Protein AF-A0A3D4DNK2-F1 (afdb_monomer_lite)

Foldseek 3Di:
DVLVVCVVVCVVVVVPDDPPVVSVVVVVVSVVVVVVVVVVVVVVVVQLVVVVVLPDDSVRSVVLSVLVVVLVLLQPDVHNPVLVVVCVLVVHQSVVSRVVSHVVSCVSVVVSVVVVVVVCVVSVRDPDPPPPPPPPPPVVVCVVCVLVVVLVVQQVVVVVVVDDSVVSNVVSVVSSLVVVCVVVVDDDPVSVVVVVVVVVVVVVVVVVSVVVVVVVVVVSVVCVVVVVVVVVLVVLCVVCVNPPVSSVVVVVD

Structure (mmCIF, N/CA/C/O backbone):
data_AF-A0A3D4DNK2-F1
#
_entry.id   AF-A0A3D4DNK2-F1
#
loop_
_atom_site.group_PDB
_atom_site.id
_atom_site.type_symbol
_atom_site.label_atom_id
_atom_site.label_alt_id
_atom_site.label_comp_id
_atom_site.label_asym_id
_atom_site.label_entity_id
_atom_site.label_seq_id
_atom_site.pdbx_PDB_ins_code
_atom_site.Cartn_x
_atom_site.Cartn_y
_atom_site.Cartn_z
_atom_site.occupancy
_atom_site.B_iso_or_equiv
_atom_site.auth_seq_id
_atom_site.auth_comp_id
_atom_site.auth_asym_id
_atom_site.auth_atom_id
_atom_site.pdbx_PDB_model_num
ATOM 1 N N . MET A 1 1 ? 9.576 5.379 9.647 1.00 39.09 1 MET A N 1
ATOM 2 C CA . MET A 1 1 ? 10.543 4.797 10.607 1.00 39.09 1 MET A CA 1
ATOM 3 C C . MET A 1 1 ? 11.955 4.693 10.038 1.00 39.09 1 MET A C 1
ATOM 5 O O . MET A 1 1 ? 12.849 5.214 10.684 1.00 39.09 1 MET A O 1
ATOM 9 N N . LEU A 1 2 ? 12.160 4.161 8.823 1.00 36.00 2 LEU A N 1
ATOM 10 C CA . LEU A 1 2 ? 13.481 4.091 8.161 1.00 36.00 2 LEU A CA 1
ATOM 11 C C . LEU A 1 2 ? 14.284 5.408 8.189 1.00 36.00 2 LEU A C 1
ATOM 13 O O . LEU A 1 2 ? 15.449 5.385 8.559 1.00 36.00 2 LEU A O 1
ATOM 17 N N . ALA A 1 3 ? 13.660 6.559 7.904 1.00 37.97 3 ALA A N 1
ATOM 18 C CA . ALA A 1 3 ? 14.335 7.865 7.950 1.00 37.97 3 ALA A CA 1
ATOM 19 C C . ALA A 1 3 ? 14.848 8.253 9.355 1.00 37.97 3 ALA A C 1
ATOM 21 O O . ALA A 1 3 ? 15.961 8.752 9.487 1.00 37.97 3 ALA A O 1
ATOM 22 N N . PHE A 1 4 ? 14.076 7.972 10.412 1.00 42.03 4 PHE A N 1
ATOM 23 C CA . PHE A 1 4 ? 14.473 8.238 11.802 1.00 42.03 4 PHE A CA 1
ATOM 24 C C . PHE A 1 4 ? 15.557 7.260 12.282 1.00 42.03 4 PHE A C 1
ATOM 26 O O . PHE A 1 4 ? 16.498 7.665 12.962 1.00 42.03 4 PHE A O 1
ATOM 33 N N . SER A 1 5 ? 15.460 5.989 11.887 1.00 43.78 5 SER A N 1
ATOM 34 C CA . SER A 1 5 ? 16.459 4.959 12.194 1.00 43.78 5 SER A CA 1
ATOM 35 C C . SER A 1 5 ? 17.792 5.225 11.481 1.00 43.78 5 SER A C 1
ATOM 37 O O . SER A 1 5 ? 18.846 5.127 12.104 1.00 43.78 5 SER A O 1
ATOM 39 N N . LEU A 1 6 ? 17.755 5.653 10.212 1.00 45.47 6 LEU A N 1
ATOM 40 C CA . LEU A 1 6 ? 18.930 6.091 9.447 1.00 45.47 6 LEU A CA 1
ATOM 41 C C . LEU A 1 6 ? 19.579 7.337 10.067 1.00 45.47 6 LEU A C 1
ATOM 43 O O . LEU A 1 6 ? 20.803 7.396 10.160 1.00 45.47 6 LEU A O 1
ATOM 47 N N . LEU A 1 7 ? 18.787 8.294 10.566 1.00 53.00 7 LEU A N 1
ATOM 48 C CA . LEU A 1 7 ? 19.299 9.501 11.226 1.00 53.00 7 LEU A CA 1
ATOM 49 C C . LEU A 1 7 ? 20.126 9.179 12.486 1.00 53.00 7 LEU A C 1
ATOM 51 O O . LEU A 1 7 ? 21.173 9.786 12.717 1.00 53.00 7 LEU A O 1
ATOM 55 N N . PHE A 1 8 ? 19.677 8.217 13.298 1.00 54.03 8 PHE A N 1
ATOM 56 C CA . PHE A 1 8 ? 20.394 7.793 14.505 1.00 54.03 8 PHE A CA 1
ATOM 57 C C . PHE A 1 8 ? 21.588 6.880 14.200 1.00 54.03 8 PHE A C 1
ATOM 59 O O . PHE A 1 8 ? 22.630 7.024 14.840 1.00 54.03 8 PHE A O 1
ATOM 66 N N . ALA A 1 9 ? 21.476 5.999 13.202 1.00 53.03 9 ALA A N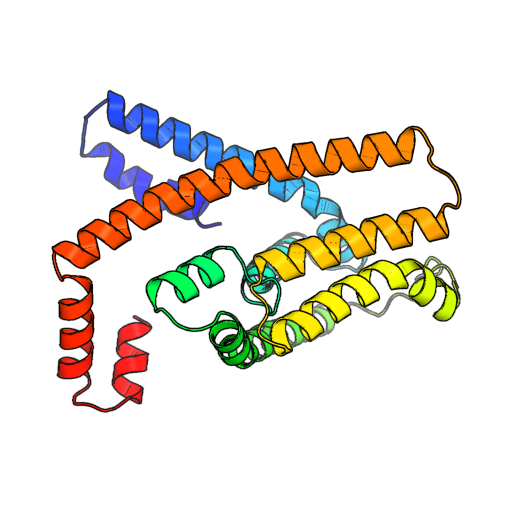 1
ATOM 67 C CA . ALA A 1 9 ? 22.549 5.082 12.813 1.00 53.03 9 ALA A CA 1
ATOM 68 C C . ALA A 1 9 ? 23.718 5.781 12.089 1.00 53.03 9 ALA A C 1
ATOM 70 O O . ALA A 1 9 ? 24.869 5.381 12.249 1.00 53.03 9 ALA A O 1
ATOM 71 N N . ILE A 1 10 ? 23.452 6.848 11.323 1.00 52.28 10 ILE A N 1
ATOM 72 C CA . ILE A 1 10 ? 24.462 7.530 10.491 1.00 52.28 10 ILE A CA 1
ATOM 73 C C . ILE A 1 10 ? 25.170 8.681 11.233 1.00 52.28 10 ILE A C 1
ATOM 75 O O . ILE A 1 10 ? 26.307 9.024 10.903 1.00 52.28 10 ILE A O 1
ATOM 79 N N . ARG A 1 11 ? 24.570 9.236 12.298 1.00 55.00 11 ARG A N 1
ATOM 80 C CA . ARG A 1 11 ? 25.192 10.271 13.152 1.00 55.00 11 ARG A CA 1
ATOM 81 C C . ARG A 1 11 ? 26.630 9.961 13.611 1.00 55.00 11 ARG A C 1
ATOM 83 O O . ARG A 1 11 ? 27.464 10.863 13.518 1.00 55.00 11 ARG A O 1
ATOM 90 N N . PRO A 1 12 ? 26.972 8.746 14.086 1.00 54.91 12 PRO A N 1
ATOM 91 C CA . PRO A 1 12 ? 28.351 8.430 14.466 1.00 54.91 12 PRO A CA 1
ATOM 92 C C . PRO A 1 12 ? 29.307 8.287 13.265 1.00 54.91 12 PRO A C 1
ATOM 94 O O . PRO A 1 12 ? 30.495 8.573 13.411 1.00 54.91 12 PRO A O 1
ATOM 97 N N . ALA A 1 13 ? 28.813 7.918 12.077 1.00 53.22 13 ALA A N 1
ATOM 98 C CA . ALA A 1 13 ? 29.620 7.780 10.860 1.00 53.22 13 ALA A CA 1
ATOM 99 C C . ALA A 1 13 ? 29.947 9.136 10.195 1.00 53.22 13 ALA A C 1
ATOM 101 O O . ALA A 1 13 ? 31.051 9.314 9.676 1.00 53.22 13 ALA A O 1
ATOM 102 N N . MET A 1 14 ? 29.043 10.122 10.278 1.00 50.25 14 MET A N 1
ATOM 103 C CA . MET A 1 14 ? 29.238 11.465 9.695 1.00 50.25 14 MET A CA 1
ATOM 104 C C . MET A 1 14 ? 30.332 12.292 10.379 1.00 50.25 14 MET A C 1
ATOM 106 O O . MET A 1 14 ? 30.905 13.181 9.760 1.00 50.25 14 MET A O 1
ATOM 110 N N . LYS A 1 15 ? 30.704 11.971 11.626 1.00 52.94 15 LYS A N 1
ATOM 111 C CA . LYS A 1 15 ? 31.839 12.624 12.301 1.00 52.94 15 LYS A CA 1
ATOM 112 C C . LYS A 1 15 ? 33.210 12.267 11.700 1.00 52.94 15 LYS A C 1
ATOM 114 O O . LYS A 1 15 ? 34.184 12.926 12.047 1.00 52.94 15 LYS A O 1
ATOM 119 N N . ARG A 1 16 ? 33.317 11.236 10.842 1.00 55.12 16 ARG A N 1
ATOM 120 C CA . ARG A 1 16 ? 34.607 10.718 10.332 1.00 55.12 16 ARG A CA 1
ATOM 121 C C . ARG A 1 16 ? 34.944 11.056 8.872 1.00 55.12 16 ARG A C 1
ATOM 123 O O . ARG A 1 16 ? 36.081 10.813 8.481 1.00 55.12 16 ARG A O 1
ATOM 130 N N . ARG A 1 17 ? 34.034 11.617 8.065 1.00 50.06 17 ARG A N 1
ATOM 131 C CA . ARG A 1 17 ? 34.348 12.087 6.698 1.00 50.06 17 ARG A CA 1
ATOM 132 C C . ARG A 1 17 ? 33.867 13.518 6.500 1.00 50.06 17 ARG A C 1
ATOM 134 O O . ARG A 1 17 ? 32.675 13.770 6.369 1.00 50.06 17 ARG A O 1
ATOM 141 N N . ALA A 1 18 ? 34.820 14.441 6.501 1.00 52.25 18 ALA A N 1
ATOM 142 C CA . ALA A 1 18 ? 34.602 15.863 6.304 1.00 52.25 18 ALA A CA 1
ATOM 143 C C . ALA A 1 18 ? 34.700 16.223 4.812 1.00 52.25 18 ALA A C 1
ATOM 145 O O . ALA A 1 18 ? 35.729 16.712 4.369 1.00 52.25 18 ALA A O 1
ATOM 146 N N . ASP A 1 19 ? 33.614 16.015 4.065 1.00 58.50 19 ASP A N 1
ATOM 147 C CA . ASP A 1 19 ? 33.341 16.776 2.839 1.00 58.50 19 ASP A CA 1
ATOM 148 C C . ASP A 1 19 ? 32.099 17.633 3.106 1.00 58.50 19 ASP A C 1
ATOM 150 O O . ASP A 1 19 ? 30.963 17.159 3.022 1.00 58.50 19 ASP A O 1
ATOM 154 N N . ALA A 1 20 ? 32.314 18.896 3.492 1.00 61.28 20 ALA A N 1
ATOM 155 C CA . ALA A 1 20 ? 31.272 19.779 4.026 1.00 61.28 20 ALA A CA 1
ATOM 156 C C . ALA A 1 20 ? 30.047 19.905 3.097 1.00 61.28 20 ALA A C 1
ATOM 158 O O . ALA A 1 20 ? 28.914 19.785 3.550 1.00 61.28 20 ALA A O 1
ATOM 159 N N . ARG A 1 21 ? 30.261 20.026 1.776 1.00 61.16 21 ARG A N 1
ATOM 160 C CA . ARG A 1 21 ? 29.162 20.180 0.801 1.00 61.16 21 ARG A CA 1
ATOM 161 C C . ARG A 1 21 ? 28.271 18.942 0.688 1.00 61.16 21 ARG A C 1
ATOM 163 O O . ARG A 1 21 ? 27.058 19.082 0.573 1.00 61.16 21 ARG A O 1
ATOM 170 N N . TRP A 1 22 ? 28.847 17.740 0.711 1.00 57.88 22 TRP A N 1
ATOM 171 C CA . TRP A 1 22 ? 28.066 16.501 0.629 1.00 57.88 22 TRP A CA 1
ATOM 172 C C . TRP A 1 22 ? 27.325 16.221 1.932 1.00 57.88 22 TRP A C 1
ATOM 174 O O . TRP A 1 22 ? 26.174 15.789 1.899 1.00 57.88 22 TRP A O 1
ATOM 184 N N . ASN A 1 23 ? 27.951 16.529 3.069 1.00 62.41 23 ASN A N 1
ATOM 185 C CA . ASN A 1 23 ? 27.329 16.394 4.379 1.00 62.41 23 ASN A CA 1
ATOM 186 C C . ASN A 1 23 ? 26.127 17.338 4.549 1.00 62.41 23 ASN A C 1
ATOM 188 O O . ASN A 1 23 ? 25.095 16.918 5.070 1.00 62.41 23 ASN A O 1
ATOM 192 N N . ASP A 1 24 ? 26.218 18.572 4.052 1.00 62.47 24 ASP A N 1
ATOM 193 C CA . ASP A 1 24 ? 25.123 19.545 4.125 1.00 62.47 24 ASP A CA 1
ATOM 194 C C . ASP A 1 24 ? 23.938 19.142 3.241 1.00 62.47 24 ASP A C 1
ATOM 196 O O . ASP A 1 24 ? 22.791 19.194 3.686 1.00 62.47 24 ASP A O 1
ATOM 200 N N . ILE A 1 25 ? 24.198 18.652 2.022 1.00 70.56 25 ILE A N 1
ATOM 201 C CA . ILE A 1 25 ? 23.151 18.140 1.122 1.00 70.56 25 ILE A CA 1
ATOM 202 C C . ILE A 1 25 ? 22.465 16.911 1.733 1.00 70.56 25 ILE A C 1
ATOM 204 O O . ILE A 1 25 ? 21.235 16.846 1.765 1.00 70.56 25 ILE A O 1
ATOM 208 N N . LEU A 1 26 ? 23.237 15.954 2.259 1.00 59.31 26 LEU A N 1
ATOM 209 C CA . LEU A 1 26 ? 22.702 14.754 2.911 1.00 59.31 26 LEU A CA 1
ATOM 210 C C . LEU A 1 26 ? 21.900 15.100 4.171 1.00 59.31 26 LEU A C 1
ATOM 212 O O . LEU A 1 26 ? 20.822 14.548 4.389 1.00 59.31 26 LEU A O 1
ATOM 216 N N . THR A 1 27 ? 22.382 16.046 4.977 1.00 64.00 27 THR A N 1
ATOM 217 C CA . THR A 1 27 ? 21.685 16.513 6.182 1.00 64.00 27 THR A CA 1
ATOM 218 C C . THR A 1 27 ? 20.387 17.232 5.826 1.00 64.00 27 THR A C 1
ATOM 220 O O . THR A 1 27 ? 19.361 16.976 6.455 1.00 64.00 27 THR A O 1
ATOM 223 N N . LEU A 1 28 ? 20.393 18.072 4.786 1.00 69.75 28 LEU A N 1
ATOM 224 C CA . LEU A 1 28 ? 19.197 18.747 4.284 1.00 69.75 28 LEU A CA 1
ATOM 225 C C . LEU A 1 28 ? 18.170 17.733 3.759 1.00 69.75 28 LEU A C 1
ATOM 227 O O . LEU A 1 28 ? 16.996 17.812 4.114 1.00 69.75 28 LEU A O 1
ATOM 231 N N . MET A 1 29 ? 18.606 16.736 2.983 1.00 60.84 29 MET A N 1
ATOM 232 C CA . MET A 1 29 ? 17.739 15.655 2.502 1.00 60.84 29 MET A CA 1
ATOM 233 C C . MET A 1 29 ? 17.124 14.849 3.651 1.00 60.84 29 MET A C 1
ATOM 235 O O . MET A 1 29 ? 15.921 14.589 3.647 1.00 60.84 29 MET A O 1
ATOM 239 N N . LEU A 1 30 ? 17.918 14.488 4.662 1.00 57.91 30 LEU A N 1
ATOM 240 C CA . LEU A 1 30 ? 17.434 13.765 5.839 1.00 57.91 30 LEU A CA 1
ATOM 241 C C . LEU A 1 30 ? 16.469 14.609 6.681 1.00 57.91 30 LEU A C 1
ATOM 243 O O . LEU A 1 30 ? 15.457 14.090 7.157 1.00 57.91 30 LEU A O 1
ATOM 247 N N . ALA A 1 31 ? 16.736 15.907 6.839 1.00 59.09 31 ALA A N 1
ATOM 248 C CA . ALA A 1 31 ? 15.847 16.828 7.538 1.00 59.09 31 ALA A CA 1
ATOM 249 C C . ALA A 1 31 ? 14.499 16.957 6.812 1.00 59.09 31 ALA A C 1
ATOM 251 O O . ALA A 1 31 ? 13.451 16.805 7.438 1.00 59.09 31 ALA A O 1
ATOM 252 N N . VAL A 1 32 ? 14.513 17.132 5.487 1.00 67.75 32 VAL A N 1
ATOM 253 C CA . VAL A 1 32 ? 13.297 17.184 4.660 1.00 67.75 32 VAL A CA 1
ATOM 254 C C . VAL A 1 32 ? 12.523 15.866 4.732 1.00 67.75 32 VAL A C 1
ATOM 256 O O . VAL A 1 32 ? 11.312 15.886 4.944 1.00 67.75 32 VAL A O 1
ATOM 259 N N . ALA A 1 33 ? 13.201 14.717 4.646 1.00 52.47 33 ALA A N 1
ATOM 260 C CA . ALA A 1 33 ? 12.566 13.404 4.788 1.00 52.47 33 ALA A CA 1
ATOM 261 C C . ALA A 1 33 ? 11.917 13.217 6.172 1.00 52.47 33 ALA A C 1
ATOM 263 O O . ALA A 1 33 ? 10.831 12.646 6.286 1.00 52.47 33 ALA A O 1
ATOM 264 N N . THR A 1 34 ? 12.552 13.736 7.224 1.00 51.12 34 THR A N 1
ATOM 265 C CA . THR A 1 34 ? 12.039 13.685 8.600 1.00 51.12 34 THR A CA 1
ATOM 266 C C . THR A 1 34 ? 10.811 14.579 8.779 1.00 51.12 34 THR A C 1
ATOM 268 O O . THR A 1 34 ? 9.817 14.146 9.364 1.00 51.12 34 THR A O 1
ATOM 271 N N . VAL A 1 35 ? 10.837 15.802 8.242 1.00 58.84 35 VAL A N 1
ATOM 272 C CA . VAL A 1 35 ? 9.693 16.730 8.261 1.00 58.84 35 VAL A CA 1
ATOM 273 C C . VAL A 1 35 ? 8.523 16.168 7.456 1.00 58.84 35 VAL A C 1
ATOM 275 O O . VAL A 1 35 ? 7.398 16.164 7.949 1.00 58.84 35 VAL A O 1
ATOM 278 N N . ALA A 1 36 ? 8.779 15.616 6.269 1.00 55.06 36 ALA A N 1
ATOM 279 C CA . ALA A 1 36 ? 7.755 14.992 5.437 1.00 55.06 36 ALA A CA 1
ATOM 280 C C . ALA A 1 36 ? 7.109 13.785 6.134 1.00 55.06 36 ALA A C 1
ATOM 282 O O . ALA A 1 36 ? 5.884 13.685 6.171 1.00 55.06 36 ALA A O 1
ATOM 283 N N . ALA A 1 37 ? 7.911 12.911 6.752 1.00 54.53 37 ALA A N 1
ATOM 284 C CA . ALA A 1 37 ? 7.406 11.780 7.529 1.00 54.53 37 ALA A CA 1
ATOM 285 C C . ALA A 1 37 ? 6.583 12.233 8.746 1.00 54.53 37 ALA A C 1
ATOM 287 O O . ALA A 1 37 ? 5.570 11.617 9.070 1.00 54.53 37 ALA A O 1
ATOM 288 N N . SER A 1 38 ? 6.995 13.322 9.399 1.00 47.16 38 SER A N 1
ATOM 289 C CA . SER A 1 38 ? 6.297 13.876 10.564 1.00 47.16 38 SER A CA 1
ATOM 290 C C . SER A 1 38 ? 4.964 14.514 10.166 1.00 47.16 38 SER A C 1
ATOM 292 O O . SER A 1 38 ? 3.953 14.254 10.809 1.00 47.16 38 SER A O 1
ATOM 294 N N . ALA A 1 39 ? 4.924 15.265 9.061 1.00 59.72 39 ALA A N 1
ATOM 295 C CA . ALA A 1 39 ? 3.688 15.797 8.484 1.00 59.72 39 ALA A CA 1
ATOM 296 C C . ALA A 1 39 ? 2.719 14.676 8.063 1.00 59.72 39 ALA A C 1
ATOM 298 O O . ALA A 1 39 ? 1.520 14.759 8.316 1.00 59.72 39 ALA A O 1
ATOM 299 N N . TRP A 1 40 ? 3.248 13.584 7.509 1.00 62.34 40 TRP A N 1
ATOM 300 C CA . TRP A 1 40 ? 2.478 12.374 7.206 1.00 62.34 40 TRP A CA 1
ATOM 301 C C . TRP A 1 40 ? 1.930 11.664 8.446 1.00 62.34 40 TRP A C 1
ATOM 303 O O . TRP A 1 40 ? 0.893 11.011 8.391 1.00 62.34 40 TRP A O 1
ATOM 313 N N . MET A 1 41 ? 2.619 11.766 9.578 1.00 58.12 41 MET A N 1
ATOM 314 C CA . MET A 1 41 ? 2.158 11.197 10.841 1.00 58.12 41 MET A CA 1
ATOM 315 C C . MET A 1 41 ? 1.056 12.062 11.472 1.00 58.12 41 MET A C 1
ATOM 317 O O . MET A 1 41 ? 0.152 11.530 12.113 1.00 58.12 41 MET A O 1
ATOM 321 N N . LEU A 1 42 ? 1.074 13.378 11.221 1.00 59.22 42 LEU A N 1
ATOM 322 C CA . LEU A 1 42 ? 0.040 14.310 11.677 1.00 59.22 42 LEU A CA 1
ATOM 323 C C . LEU A 1 42 ? -1.316 14.067 11.016 1.00 59.22 42 LEU A C 1
ATOM 325 O O . LEU A 1 42 ? -2.329 14.321 11.653 1.00 59.22 42 LEU A O 1
ATOM 329 N N . THR A 1 43 ? -1.380 13.542 9.791 1.00 70.38 43 THR A N 1
ATOM 330 C CA . THR A 1 43 ? -2.666 13.195 9.157 1.00 70.38 43 THR A CA 1
ATOM 331 C C . THR A 1 43 ? -3.284 11.918 9.738 1.00 70.38 43 THR A C 1
ATOM 333 O O . THR A 1 43 ? -4.501 11.744 9.685 1.00 70.38 43 THR A O 1
ATOM 336 N N . ARG A 1 44 ? -2.479 11.064 10.388 1.00 67.62 44 ARG A N 1
ATOM 337 C CA . ARG A 1 44 ? -2.884 9.772 10.981 1.00 67.62 44 ARG A CA 1
ATOM 338 C C . ARG A 1 44 ? -3.314 9.859 12.450 1.00 67.62 44 ARG A C 1
ATOM 340 O O . ARG A 1 44 ? -3.334 8.862 13.167 1.00 67.62 44 ARG A O 1
ATOM 347 N N . TRP A 1 45 ? -3.693 11.044 12.920 1.00 78.75 45 TRP A N 1
ATOM 348 C CA . TRP A 1 45 ? -4.126 11.240 14.306 1.00 78.75 45 TRP A CA 1
ATOM 349 C C . TRP A 1 45 ? -5.498 10.624 14.614 1.00 78.75 45 TRP A C 1
ATOM 351 O O . TRP A 1 45 ? -5.735 10.239 15.757 1.00 78.75 45 TRP A O 1
ATOM 361 N N . LYS A 1 46 ? -6.391 10.508 13.618 1.00 81.31 46 LYS A N 1
ATOM 362 C CA . LYS A 1 46 ? -7.765 10.021 13.825 1.00 81.31 46 LYS A CA 1
ATOM 363 C C . LYS A 1 46 ? -7.816 8.561 14.313 1.00 81.31 46 LYS A C 1
ATOM 365 O O . LYS A 1 46 ? -8.421 8.355 15.362 1.00 81.31 46 LYS A O 1
ATOM 370 N N . PRO A 1 47 ? -7.156 7.571 13.669 1.00 84.06 47 PRO A N 1
ATOM 371 C CA . PRO A 1 47 ? -7.150 6.192 14.172 1.00 84.06 47 PRO A CA 1
ATOM 372 C C . PRO A 1 47 ? -6.558 6.083 15.581 1.00 84.06 47 PRO A C 1
ATOM 374 O O . PRO A 1 47 ? -7.154 5.473 16.463 1.00 84.06 47 PRO A O 1
ATOM 377 N N . ILE A 1 48 ? -5.437 6.768 15.835 1.00 85.81 48 ILE A N 1
ATOM 378 C CA . ILE A 1 48 ? -4.788 6.793 17.155 1.00 85.81 48 ILE A CA 1
ATOM 379 C C . ILE A 1 48 ? -5.726 7.384 18.218 1.00 85.81 48 ILE A C 1
ATOM 381 O O . ILE A 1 48 ? -5.771 6.895 19.346 1.00 85.81 48 ILE A O 1
ATOM 385 N N . ALA A 1 49 ? -6.461 8.449 17.885 1.00 84.94 49 ALA A N 1
ATOM 386 C CA . ALA A 1 49 ? -7.412 9.078 18.793 1.00 84.94 49 ALA A CA 1
ATOM 387 C C . ALA A 1 49 ? -8.598 8.159 19.103 1.00 84.94 49 ALA A C 1
ATOM 389 O O . ALA A 1 49 ? -8.976 8.063 20.267 1.00 84.94 49 ALA A O 1
ATOM 390 N N . VAL A 1 50 ? -9.137 7.459 18.100 1.00 85.25 50 VAL A N 1
ATOM 391 C CA . VAL A 1 50 ? -10.204 6.464 18.289 1.00 85.25 50 VAL A CA 1
ATOM 392 C C . VAL A 1 50 ? -9.727 5.357 19.224 1.00 85.25 50 VAL A C 1
ATOM 394 O O . VAL A 1 50 ? -10.330 5.151 20.266 1.00 85.25 50 VAL A O 1
ATOM 397 N N . MET A 1 51 ? -8.571 4.742 18.965 1.00 87.75 51 MET A N 1
ATOM 398 C CA . MET A 1 51 ? -8.044 3.679 19.834 1.00 87.75 51 MET A CA 1
ATOM 399 C C . MET A 1 51 ? -7.805 4.143 21.278 1.00 87.75 51 MET A C 1
ATOM 401 O O . MET A 1 51 ? -8.054 3.398 22.221 1.00 87.75 51 MET A O 1
ATOM 405 N N . LYS A 1 52 ? -7.346 5.384 21.482 1.00 87.56 52 LYS A N 1
ATOM 406 C CA . LYS A 1 52 ? -7.211 5.957 22.831 1.00 87.56 52 LYS A CA 1
ATOM 407 C C . LYS A 1 52 ? -8.561 6.136 23.528 1.00 87.56 52 LYS A C 1
ATOM 409 O O . LYS A 1 52 ? -8.626 5.940 24.737 1.00 87.56 52 LYS A O 1
ATOM 414 N N . ARG A 1 53 ? -9.613 6.512 22.790 1.00 84.69 53 ARG A N 1
ATOM 415 C CA . ARG A 1 53 ? -10.986 6.610 23.317 1.00 84.69 53 ARG A CA 1
ATOM 416 C C . ARG A 1 53 ? -11.538 5.239 23.706 1.00 84.69 53 ARG A C 1
ATOM 418 O O . ARG A 1 53 ? -12.165 5.144 24.748 1.00 84.69 53 ARG A O 1
ATOM 425 N N . GLU A 1 54 ? -11.206 4.195 22.945 1.00 82.38 54 GLU A N 1
ATOM 426 C CA . GLU A 1 54 ? -11.532 2.795 23.276 1.00 82.38 54 GLU A CA 1
ATOM 427 C C . GLU A 1 54 ? -10.744 2.242 24.480 1.00 82.38 54 GLU A C 1
ATOM 429 O O . GLU A 1 54 ? -10.969 1.114 24.898 1.00 82.38 54 GLU A O 1
ATOM 434 N N . GLY A 1 55 ? -9.779 2.984 25.035 1.00 84.88 55 GLY A N 1
ATOM 435 C CA . GLY A 1 55 ? -9.029 2.558 26.222 1.00 84.88 55 GLY A CA 1
ATOM 436 C C . GLY A 1 55 ? -7.646 1.952 25.959 1.00 84.88 55 GLY A C 1
ATOM 437 O O . GLY A 1 55 ? -6.996 1.496 26.901 1.00 84.88 55 GLY A O 1
ATOM 438 N N . TYR A 1 56 ? -7.129 1.986 24.724 1.00 89.19 56 TYR A N 1
ATOM 439 C CA . TYR A 1 56 ? -5.726 1.629 24.467 1.00 89.19 56 TYR A CA 1
ATOM 440 C C . TYR A 1 56 ? -4.764 2.690 25.016 1.00 89.19 56 TYR A C 1
ATOM 442 O O . TYR A 1 56 ? -5.000 3.899 24.911 1.00 89.19 56 TYR A O 1
ATOM 450 N N . LYS A 1 57 ? -3.603 2.260 25.529 1.00 90.06 57 LYS A N 1
ATOM 451 C CA . LYS A 1 57 ? -2.574 3.202 25.991 1.00 90.06 57 LYS A CA 1
ATOM 452 C C . LYS A 1 57 ? -1.981 3.975 24.803 1.00 90.06 57 LYS A C 1
ATOM 454 O O . LYS A 1 57 ? -1.839 3.420 23.712 1.00 90.06 57 LYS A O 1
ATOM 459 N N . PRO A 1 58 ? -1.520 5.229 24.991 1.00 88.25 58 PRO A N 1
ATOM 460 C CA . PRO A 1 58 ? -0.997 6.046 23.893 1.00 88.25 58 PRO A CA 1
ATOM 461 C C . PRO A 1 58 ? 0.146 5.426 23.081 1.00 88.25 58 PRO A C 1
ATOM 463 O O . PRO A 1 58 ? 0.207 5.633 21.871 1.00 88.25 58 PRO A O 1
ATOM 466 N N . HIS A 1 59 ? 1.043 4.681 23.731 1.00 89.44 59 HIS A N 1
ATOM 467 C CA . HIS A 1 59 ? 2.161 4.013 23.063 1.00 89.44 59 HIS A CA 1
ATOM 468 C C . HIS A 1 59 ? 1.719 2.748 22.314 1.00 89.44 59 HIS A C 1
ATOM 470 O O . HIS A 1 59 ? 2.252 2.470 21.245 1.00 89.44 59 HIS A O 1
ATOM 476 N N . GLU A 1 60 ? 0.719 2.022 22.825 1.00 89.62 60 GLU A N 1
ATOM 477 C CA . GLU A 1 60 ? 0.133 0.852 22.158 1.00 89.62 60 GLU A CA 1
ATOM 478 C C . GLU A 1 60 ? -0.624 1.284 20.897 1.00 89.62 60 GLU A C 1
ATOM 480 O O . GLU A 1 60 ? -0.368 0.754 19.822 1.00 89.62 60 GLU A O 1
ATOM 485 N N . ALA A 1 61 ? -1.471 2.314 20.995 1.00 87.56 61 ALA A N 1
ATOM 486 C CA . ALA A 1 61 ? -2.194 2.866 19.848 1.00 87.56 61 ALA A CA 1
ATOM 487 C C . ALA A 1 61 ? -1.240 3.372 18.748 1.00 87.56 61 ALA A C 1
ATOM 489 O O . ALA A 1 61 ? -1.453 3.119 17.564 1.00 87.56 61 ALA A O 1
ATOM 490 N N . GLY A 1 62 ? -0.152 4.049 19.137 1.00 86.81 62 GLY A N 1
ATOM 491 C CA . GLY A 1 62 ? 0.879 4.490 18.195 1.00 86.81 62 GLY A CA 1
ATOM 492 C C . GLY A 1 62 ? 1.624 3.327 17.531 1.00 86.81 62 GLY A C 1
ATOM 493 O O . GLY A 1 62 ? 1.891 3.382 16.332 1.00 86.81 62 GLY A O 1
ATOM 494 N N . ALA A 1 63 ? 1.933 2.268 18.286 1.00 87.31 63 ALA A N 1
ATOM 495 C CA . ALA A 1 63 ? 2.594 1.080 17.755 1.00 87.31 63 ALA A CA 1
ATOM 496 C C . ALA A 1 63 ? 1.694 0.311 16.776 1.00 87.31 63 ALA A C 1
ATOM 498 O O . ALA A 1 63 ? 2.156 -0.064 15.700 1.00 87.31 63 ALA A O 1
ATOM 499 N N . ILE A 1 64 ? 0.412 0.123 17.107 1.00 88.88 64 ILE A N 1
ATOM 500 C CA . ILE A 1 64 ? -0.537 -0.586 16.240 1.00 88.88 64 ILE A CA 1
ATOM 501 C C . ILE A 1 64 ? -0.730 0.164 14.921 1.00 88.88 64 ILE A C 1
ATOM 503 O O . ILE A 1 64 ? -0.602 -0.448 13.863 1.00 88.88 64 ILE A O 1
ATOM 507 N N . GLU A 1 65 ? -0.955 1.481 14.960 1.00 86.75 65 GLU A N 1
ATOM 508 C CA . GLU A 1 65 ? -1.076 2.291 13.739 1.00 86.75 65 GLU A CA 1
ATOM 509 C C . GLU A 1 65 ? 0.210 2.237 12.901 1.00 86.75 65 GLU A C 1
ATOM 511 O O . GLU A 1 65 ? 0.153 2.114 11.678 1.00 86.75 65 GLU A O 1
ATOM 516 N N . ALA A 1 66 ? 1.387 2.272 13.535 1.00 84.50 66 ALA A N 1
ATOM 517 C CA . ALA A 1 66 ? 2.660 2.171 12.824 1.00 84.50 66 ALA A CA 1
ATOM 518 C C . ALA A 1 66 ? 2.834 0.813 12.118 1.00 84.50 66 ALA A C 1
ATOM 520 O O . ALA A 1 66 ? 3.253 0.770 10.955 1.00 84.50 66 ALA A O 1
ATOM 521 N N . VAL A 1 67 ? 2.493 -0.289 12.793 1.00 85.69 67 VAL A N 1
ATOM 522 C CA . VAL A 1 67 ? 2.560 -1.649 12.233 1.00 85.69 67 VAL A CA 1
ATOM 523 C C . VAL A 1 67 ? 1.528 -1.825 11.119 1.00 85.69 67 VAL A C 1
ATOM 525 O O . VAL A 1 67 ? 1.889 -2.264 10.028 1.00 85.69 67 VAL A O 1
ATOM 528 N N . ALA A 1 68 ? 0.276 -1.418 11.343 1.00 83.00 68 ALA A N 1
ATOM 529 C CA . ALA A 1 68 ? -0.798 -1.504 10.354 1.00 83.00 68 ALA A CA 1
ATOM 530 C C . ALA A 1 68 ? -0.487 -0.674 9.097 1.00 83.00 68 ALA A C 1
ATOM 532 O O . ALA A 1 68 ? -0.646 -1.151 7.973 1.00 83.00 68 ALA A O 1
ATOM 533 N N . SER A 1 69 ? 0.041 0.539 9.278 1.00 80.12 69 SER A N 1
ATOM 534 C CA . SER A 1 69 ? 0.466 1.422 8.188 1.00 80.12 69 SER A CA 1
ATOM 535 C C . SER A 1 69 ? 1.593 0.818 7.349 1.00 80.12 69 SER A C 1
ATOM 537 O O . SER A 1 69 ? 1.569 0.897 6.120 1.00 80.12 69 SER A O 1
ATOM 539 N N . THR A 1 70 ? 2.562 0.171 8.003 1.00 81.62 70 THR A N 1
ATOM 540 C CA . THR A 1 70 ? 3.671 -0.502 7.313 1.00 81.62 70 THR A CA 1
ATOM 541 C C . THR A 1 70 ? 3.176 -1.743 6.566 1.00 81.62 70 THR A C 1
ATOM 543 O O . THR A 1 70 ? 3.528 -1.940 5.405 1.00 81.62 70 THR A O 1
ATOM 546 N N . GLY A 1 71 ? 2.291 -2.532 7.184 1.00 75.38 71 GLY A N 1
ATOM 547 C CA . GLY A 1 71 ? 1.661 -3.699 6.563 1.00 75.38 71 GLY A CA 1
ATOM 548 C C . GLY A 1 71 ? 0.833 -3.374 5.324 1.00 75.38 71 GLY A C 1
ATOM 549 O O . GLY A 1 71 ? 0.783 -4.160 4.383 1.00 75.38 71 GLY A O 1
ATOM 550 N N . GLY A 1 72 ? 0.218 -2.190 5.268 1.00 77.56 72 GLY A N 1
ATOM 551 C CA . GLY A 1 72 ? -0.550 -1.760 4.097 1.00 77.56 72 GLY A CA 1
ATOM 552 C C . GLY A 1 72 ? 0.272 -1.743 2.802 1.00 77.56 72 GLY A C 1
ATOM 553 O O . GLY A 1 72 ? -0.276 -1.972 1.729 1.00 77.56 72 GLY A O 1
ATOM 554 N N . GLN A 1 73 ? 1.594 -1.544 2.886 1.00 78.88 73 GLN A N 1
ATOM 555 C CA . GLN A 1 73 ? 2.475 -1.517 1.714 1.00 78.88 73 GLN A CA 1
ATOM 556 C C . GLN A 1 73 ? 2.718 -2.897 1.094 1.00 78.88 73 GLN A C 1
ATOM 558 O O . GLN A 1 73 ? 3.109 -2.964 -0.069 1.00 78.88 73 GLN A O 1
ATOM 563 N N . ILE A 1 74 ? 2.488 -3.982 1.834 1.00 77.31 74 ILE A N 1
ATOM 564 C CA . ILE A 1 74 ? 2.648 -5.355 1.331 1.00 77.31 74 ILE A CA 1
ATOM 565 C C . ILE A 1 74 ? 1.314 -5.994 0.927 1.00 77.31 74 ILE A C 1
ATOM 567 O O . ILE A 1 74 ? 1.317 -7.076 0.351 1.00 77.31 74 ILE A O 1
ATOM 571 N N . MET A 1 75 ? 0.180 -5.339 1.211 1.00 83.75 75 MET A N 1
ATOM 572 C CA . MET A 1 75 ? -1.153 -5.863 0.917 1.00 83.75 75 MET A CA 1
ATOM 573 C C . MET A 1 75 ? -1.462 -5.800 -0.590 1.00 83.75 75 MET A C 1
ATOM 575 O O . MET A 1 75 ? -1.454 -4.711 -1.181 1.00 83.75 75 MET A O 1
ATOM 579 N N . PRO A 1 76 ? -1.802 -6.929 -1.231 1.00 82.88 76 PRO 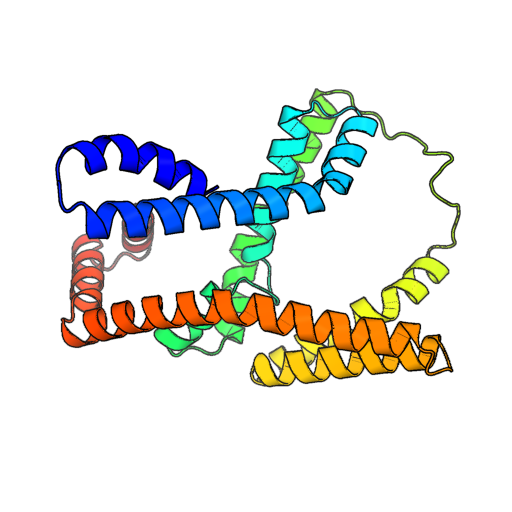A N 1
ATOM 580 C CA . PRO A 1 76 ? -2.317 -6.917 -2.593 1.00 82.88 76 PRO A CA 1
ATOM 581 C C . PRO A 1 76 ? -3.702 -6.261 -2.700 1.00 82.88 76 PRO A C 1
ATOM 583 O O . PRO A 1 76 ? -4.490 -6.365 -1.761 1.00 82.88 76 PRO A O 1
ATOM 586 N N . PRO A 1 77 ? -4.067 -5.626 -3.832 1.00 72.88 77 PRO A N 1
ATOM 587 C CA . PRO A 1 77 ? -3.314 -5.437 -5.084 1.00 72.88 77 PRO A CA 1
ATOM 588 C C . PRO A 1 77 ? -2.528 -4.113 -5.160 1.00 72.88 77 PRO A C 1
ATOM 590 O O . PRO A 1 77 ? -1.782 -3.894 -6.113 1.00 72.88 77 PRO A O 1
ATOM 593 N N . VAL A 1 78 ? -2.734 -3.218 -4.189 1.00 69.94 78 VAL A N 1
ATOM 594 C CA . VAL A 1 78 ? -2.273 -1.819 -4.228 1.00 69.94 78 VAL A CA 1
ATOM 595 C C . VAL A 1 78 ? -0.800 -1.667 -3.859 1.00 69.94 78 VAL A C 1
ATOM 597 O O . VAL A 1 78 ? -0.270 -0.606 -4.148 1.00 69.94 78 VAL A O 1
ATOM 600 N N . MET A 1 79 ? -0.191 -2.691 -3.237 1.00 75.50 79 MET A N 1
ATOM 601 C CA . MET A 1 79 ? 1.235 -2.868 -2.892 1.00 75.50 79 MET A CA 1
ATOM 602 C C . MET A 1 79 ? 2.152 -1.680 -3.234 1.00 75.50 79 MET A C 1
ATOM 604 O O . MET A 1 79 ? 2.213 -1.223 -4.370 1.00 75.50 79 MET A O 1
ATOM 608 N N . GLY A 1 80 ? 2.940 -1.207 -2.268 1.00 71.69 80 GLY A N 1
ATOM 609 C CA . GLY A 1 80 ? 3.783 -0.019 -2.431 1.00 71.69 80 GLY A CA 1
ATOM 610 C C . GLY A 1 80 ? 4.667 -0.042 -3.690 1.00 71.69 80 GLY A C 1
ATOM 611 O O . GLY A 1 80 ? 4.991 -1.101 -4.222 1.00 71.69 80 GLY A O 1
ATOM 612 N N . ALA A 1 81 ? 5.125 1.137 -4.133 1.00 69.19 81 ALA A N 1
ATOM 613 C CA . ALA A 1 81 ? 5.873 1.326 -5.388 1.00 69.19 81 ALA A CA 1
ATOM 614 C C . ALA A 1 81 ? 7.070 0.366 -5.594 1.00 69.19 81 ALA A C 1
ATOM 616 O O . ALA A 1 81 ? 7.443 0.074 -6.728 1.00 69.19 81 ALA A O 1
ATOM 617 N N . ALA A 1 82 ? 7.640 -0.172 -4.512 1.00 72.19 82 ALA A N 1
ATOM 618 C CA . ALA A 1 82 ? 8.682 -1.193 -4.555 1.00 72.19 82 ALA A CA 1
ATOM 619 C C . ALA A 1 82 ? 8.254 -2.487 -5.279 1.00 72.19 82 ALA A C 1
ATOM 621 O O . ALA A 1 82 ? 9.061 -3.059 -6.005 1.00 72.19 82 ALA A O 1
ATOM 622 N N . ALA A 1 83 ? 7.001 -2.931 -5.134 1.00 78.19 83 ALA A N 1
ATOM 623 C CA . ALA A 1 83 ? 6.497 -4.135 -5.802 1.00 78.19 83 ALA A CA 1
ATOM 624 C C . ALA A 1 83 ? 6.440 -3.963 -7.327 1.00 78.19 83 ALA A C 1
ATOM 626 O O . ALA A 1 83 ? 6.722 -4.897 -8.077 1.00 78.19 83 ALA A O 1
ATOM 627 N N . PHE A 1 84 ? 6.127 -2.748 -7.784 1.00 74.75 84 PHE A N 1
ATOM 628 C CA . PHE A 1 84 ? 6.139 -2.401 -9.200 1.00 74.75 84 PHE A CA 1
ATOM 629 C C . PHE A 1 84 ? 7.565 -2.438 -9.773 1.00 74.75 84 PHE A C 1
ATOM 631 O O . PHE A 1 84 ? 7.808 -3.111 -10.771 1.00 74.75 84 PHE A O 1
ATOM 638 N N . ILE A 1 85 ? 8.517 -1.790 -9.093 1.00 75.31 85 ILE A N 1
ATOM 639 C CA . ILE A 1 85 ? 9.937 -1.799 -9.484 1.00 75.31 85 ILE A CA 1
ATOM 640 C C . ILE A 1 85 ? 10.488 -3.232 -9.489 1.00 75.31 85 ILE A C 1
ATOM 642 O O . ILE A 1 85 ? 11.227 -3.612 -10.390 1.00 75.31 85 ILE A O 1
ATOM 646 N N . MET A 1 86 ? 10.109 -4.053 -8.508 1.00 79.44 86 MET A N 1
ATOM 647 C CA . MET A 1 86 ? 10.512 -5.457 -8.447 1.00 79.44 86 MET A CA 1
ATOM 648 C C . MET A 1 86 ? 9.993 -6.254 -9.648 1.00 79.44 86 MET A C 1
ATOM 650 O O . MET A 1 86 ? 10.766 -6.992 -10.252 1.00 79.44 86 MET A O 1
ATOM 654 N N . ALA A 1 87 ? 8.716 -6.099 -10.012 1.00 80.06 87 ALA A N 1
ATOM 655 C CA . ALA A 1 87 ? 8.148 -6.757 -11.189 1.00 80.06 87 ALA A CA 1
ATOM 656 C C . ALA A 1 87 ? 8.908 -6.373 -12.473 1.00 80.06 87 ALA A C 1
ATOM 658 O O . ALA A 1 87 ? 9.197 -7.235 -13.300 1.00 80.06 87 ALA A O 1
ATOM 659 N N . GLU A 1 88 ? 9.286 -5.098 -12.600 1.00 74.62 88 GLU A N 1
ATOM 660 C CA . GLU A 1 88 ? 10.055 -4.577 -13.733 1.00 74.62 88 GLU A CA 1
ATOM 661 C C . GLU A 1 88 ? 11.492 -5.123 -13.776 1.00 74.62 88 GLU A C 1
ATOM 663 O O . GLU A 1 88 ? 11.932 -5.587 -14.825 1.00 74.62 88 GLU A O 1
ATOM 668 N N . ILE A 1 89 ? 12.205 -5.141 -12.642 1.00 72.81 89 ILE A N 1
ATOM 669 C CA . ILE A 1 89 ? 13.587 -5.649 -12.556 1.00 72.81 89 ILE A CA 1
ATOM 670 C C . ILE A 1 89 ? 13.644 -7.161 -12.796 1.00 72.81 89 ILE A C 1
ATOM 672 O O . ILE A 1 89 ? 14.527 -7.644 -13.502 1.00 72.81 89 ILE A O 1
ATOM 676 N N . VAL A 1 90 ? 12.724 -7.916 -12.192 1.00 80.94 90 VAL A N 1
ATOM 677 C CA . VAL A 1 90 ? 12.681 -9.384 -12.300 1.00 80.94 90 VAL A CA 1
ATOM 678 C C . VAL A 1 90 ? 12.100 -9.823 -13.653 1.00 80.94 90 VAL A C 1
ATOM 680 O O . VAL A 1 90 ? 12.314 -10.956 -14.078 1.00 80.94 90 VAL A O 1
ATOM 683 N N . GLY A 1 91 ? 11.393 -8.935 -14.358 1.00 78.19 91 GLY A N 1
ATOM 684 C CA . GLY A 1 91 ? 10.795 -9.223 -15.661 1.00 78.19 91 GLY A CA 1
ATOM 685 C C . GLY A 1 91 ? 9.582 -10.155 -15.588 1.00 78.19 91 GLY A C 1
ATOM 686 O O . GLY A 1 91 ? 9.250 -10.811 -16.574 1.00 78.19 91 GLY A O 1
ATOM 687 N N . VAL A 1 92 ? 8.919 -10.234 -14.430 1.00 85.81 92 VAL A N 1
ATOM 688 C CA . VAL A 1 92 ? 7.714 -11.053 -14.227 1.00 85.81 92 VAL A CA 1
ATOM 689 C C . VAL A 1 92 ? 6.454 -10.186 -14.238 1.00 85.81 92 VAL A C 1
ATOM 691 O O . VAL A 1 92 ? 6.487 -9.035 -13.798 1.00 85.81 92 VAL A O 1
ATOM 694 N N . PRO A 1 93 ? 5.303 -10.712 -14.698 1.00 85.94 93 PRO A N 1
ATOM 695 C CA . PRO A 1 93 ? 4.040 -9.989 -14.620 1.00 85.94 93 PRO A CA 1
ATOM 696 C C . PRO A 1 93 ? 3.713 -9.564 -13.181 1.00 85.94 93 PRO A C 1
ATOM 698 O O . PRO A 1 93 ? 3.809 -10.368 -12.254 1.00 85.94 93 PRO A O 1
ATOM 701 N N . TYR A 1 94 ? 3.245 -8.325 -12.988 1.00 83.44 94 TYR A N 1
ATOM 702 C CA . TYR A 1 94 ? 2.867 -7.801 -11.663 1.00 83.44 94 TYR A CA 1
ATOM 703 C C . TYR A 1 94 ? 1.810 -8.667 -10.953 1.00 83.44 94 TYR A C 1
ATOM 705 O O . TYR A 1 94 ? 1.816 -8.787 -9.732 1.00 83.44 94 TYR A O 1
ATOM 713 N N . THR A 1 95 ? 0.940 -9.339 -11.711 1.00 82.44 95 THR A N 1
ATOM 714 C CA . THR A 1 95 ? -0.032 -10.306 -11.178 1.00 82.44 95 THR A CA 1
ATOM 715 C C . THR A 1 95 ? 0.629 -11.480 -10.460 1.00 82.44 95 THR A C 1
ATOM 717 O O . THR A 1 95 ? 0.091 -11.948 -9.460 1.00 82.44 95 THR A O 1
ATOM 720 N N . GLN A 1 96 ? 1.800 -11.931 -10.920 1.00 85.19 96 GLN A N 1
ATOM 721 C CA . GLN A 1 96 ? 2.560 -12.981 -10.242 1.00 85.19 96 GLN A CA 1
ATOM 722 C C . GLN A 1 96 ? 3.143 -12.471 -8.924 1.00 85.19 96 GLN A C 1
ATOM 724 O O . GLN A 1 96 ? 3.031 -13.160 -7.916 1.00 85.19 96 GLN A O 1
ATOM 729 N N . VAL A 1 97 ? 3.690 -11.250 -8.905 1.00 85.56 97 VAL A N 1
ATOM 730 C CA . VAL A 1 97 ? 4.206 -10.607 -7.678 1.00 85.56 97 VAL A CA 1
ATOM 731 C C . VAL A 1 97 ? 3.093 -10.416 -6.645 1.00 85.56 97 VAL A C 1
ATOM 733 O O . VAL A 1 97 ? 3.269 -10.687 -5.462 1.00 85.56 97 VAL A O 1
ATOM 736 N N . VAL A 1 98 ? 1.912 -10.004 -7.103 1.00 84.62 98 VAL A N 1
ATOM 737 C CA . VAL A 1 98 ? 0.707 -9.901 -6.275 1.00 84.62 98 VAL A CA 1
ATOM 738 C C . VAL A 1 98 ? 0.309 -11.262 -5.712 1.00 84.62 98 VAL A C 1
ATOM 740 O O . VAL A 1 98 ? 0.085 -11.373 -4.510 1.00 84.62 98 VAL A O 1
ATOM 743 N N . ALA A 1 99 ? 0.241 -12.298 -6.552 1.00 86.06 99 ALA A N 1
ATOM 744 C CA . ALA A 1 99 ? -0.170 -13.633 -6.131 1.00 86.06 99 ALA A CA 1
ATOM 745 C C . ALA A 1 99 ? 0.780 -14.227 -5.080 1.00 86.06 99 ALA A C 1
ATOM 747 O O . ALA A 1 99 ? 0.320 -14.800 -4.092 1.00 86.06 99 ALA A O 1
ATOM 748 N N . THR A 1 100 ? 2.092 -14.047 -5.247 1.00 86.06 100 THR A N 1
ATOM 749 C CA . THR A 1 100 ? 3.086 -14.518 -4.272 1.00 86.06 100 THR A CA 1
ATOM 750 C C . THR A 1 100 ? 3.045 -13.724 -2.966 1.00 86.06 100 THR A C 1
ATOM 752 O O . THR A 1 100 ? 3.335 -14.285 -1.911 1.00 86.06 100 THR A O 1
ATOM 755 N N . ALA A 1 101 ? 2.620 -12.457 -3.000 1.00 85.44 101 ALA A N 1
ATOM 756 C CA . ALA A 1 101 ? 2.490 -11.609 -1.817 1.00 85.44 101 ALA A CA 1
ATOM 757 C C . ALA A 1 101 ? 1.220 -11.857 -0.978 1.00 85.44 101 ALA A C 1
ATOM 759 O O . ALA A 1 101 ? 1.153 -11.405 0.165 1.00 85.44 101 ALA A O 1
ATOM 760 N N . ILE A 1 102 ? 0.232 -12.605 -1.484 1.00 87.06 102 ILE A N 1
ATOM 761 C CA . ILE A 1 102 ? -0.996 -12.916 -0.729 1.00 87.06 102 ILE A CA 1
ATOM 762 C C . ILE A 1 102 ? -0.668 -13.664 0.565 1.00 87.06 102 ILE A C 1
ATOM 764 O O . ILE A 1 102 ? -1.137 -13.281 1.635 1.00 87.06 102 ILE A O 1
ATOM 768 N N . LEU A 1 103 ? 0.156 -14.711 0.485 1.00 89.50 103 LEU A N 1
ATOM 769 C CA . LEU A 1 103 ? 0.511 -15.518 1.650 1.00 89.50 103 LEU A CA 1
ATOM 770 C C . LEU A 1 103 ? 1.214 -14.697 2.753 1.00 89.50 103 LEU A C 1
ATOM 772 O O . LEU A 1 103 ? 0.726 -14.715 3.886 1.00 89.50 103 LEU A O 1
ATOM 776 N N . PRO A 1 104 ? 2.303 -13.946 2.481 1.00 87.31 104 PRO A N 1
ATOM 777 C CA . PRO A 1 104 ? 2.945 -13.132 3.510 1.00 87.31 104 PRO A CA 1
ATOM 778 C C . PRO A 1 104 ? 2.038 -12.011 4.029 1.00 87.31 104 PRO A C 1
ATOM 780 O O . PRO A 1 104 ? 2.079 -11.726 5.224 1.00 87.31 104 PRO A O 1
ATOM 783 N N . ALA A 1 105 ? 1.178 -11.417 3.194 1.00 85.06 105 ALA A N 1
ATOM 784 C CA . ALA A 1 105 ? 0.212 -10.421 3.654 1.00 85.06 105 ALA A CA 1
ATOM 785 C C . ALA A 1 105 ? -0.798 -11.028 4.641 1.00 85.06 105 ALA A C 1
ATOM 787 O O . ALA A 1 105 ? -1.010 -10.473 5.718 1.00 85.06 105 ALA A O 1
ATOM 788 N N . LEU A 1 106 ? -1.370 -12.194 4.327 1.00 89.50 106 LEU A N 1
ATOM 789 C CA . LEU A 1 106 ? -2.302 -12.885 5.222 1.00 89.50 106 LEU A CA 1
ATOM 790 C C . LEU A 1 106 ? -1.644 -13.277 6.546 1.00 89.50 106 LEU A C 1
ATOM 792 O O . LEU A 1 106 ? -2.239 -13.076 7.601 1.00 89.50 106 LEU A O 1
ATOM 796 N N . LEU A 1 107 ? -0.410 -13.785 6.513 1.00 90.25 107 LEU A N 1
ATOM 797 C CA . LEU A 1 107 ? 0.332 -14.119 7.731 1.00 90.25 107 LEU A CA 1
ATOM 798 C C . LEU A 1 107 ? 0.649 -12.874 8.568 1.00 90.25 107 LEU A C 1
ATOM 800 O O . LEU A 1 107 ? 0.477 -12.894 9.787 1.00 90.25 107 LEU A O 1
ATOM 804 N N . PHE A 1 108 ? 1.065 -11.778 7.928 1.00 86.81 108 PHE A N 1
ATOM 805 C CA . PHE A 1 108 ? 1.358 -10.518 8.607 1.00 86.81 108 PHE A CA 1
ATOM 806 C C . PHE A 1 108 ? 0.109 -9.929 9.269 1.00 86.81 108 PHE A C 1
ATOM 808 O O . PHE A 1 108 ? 0.122 -9.648 10.467 1.00 86.81 108 PHE A O 1
ATOM 815 N N . PHE A 1 109 ? -0.984 -9.770 8.517 1.00 85.81 109 PHE A N 1
ATOM 816 C CA . PHE A 1 109 ? -2.219 -9.184 9.038 1.00 85.81 109 PHE A CA 1
ATOM 817 C C . PHE A 1 109 ? -2.945 -10.118 10.002 1.00 85.81 109 PHE A C 1
ATOM 819 O O . PHE A 1 109 ? -3.501 -9.640 10.986 1.00 85.81 109 PHE A O 1
ATOM 826 N N . GLY A 1 110 ? -2.888 -11.433 9.784 1.00 90.12 110 GLY A N 1
ATOM 827 C CA . GLY A 1 110 ? -3.387 -12.425 10.733 1.00 90.12 110 GLY A CA 1
ATOM 828 C C . GLY A 1 110 ? -2.642 -12.352 12.065 1.00 90.12 110 GLY A C 1
ATOM 829 O O . GLY A 1 110 ? -3.267 -12.266 13.119 1.00 90.12 110 GLY A O 1
ATOM 830 N N . SER A 1 111 ? -1.307 -12.287 12.029 1.00 90.94 111 SER A N 1
ATOM 831 C CA . SER A 1 111 ? -0.492 -12.111 13.235 1.00 90.94 111 SER A CA 1
ATOM 832 C C . SER A 1 111 ? -0.766 -10.770 13.918 1.00 90.94 111 SER A C 1
ATOM 834 O O . SER A 1 111 ? -0.982 -10.731 15.130 1.00 90.94 111 SER A O 1
ATOM 836 N N . ALA A 1 112 ? -0.826 -9.670 13.162 1.00 87.44 112 ALA A N 1
ATOM 837 C CA . ALA A 1 112 ? -1.139 -8.350 13.702 1.00 87.44 112 ALA A CA 1
ATOM 838 C C . ALA A 1 112 ? -2.526 -8.324 14.363 1.00 87.44 112 ALA A C 1
ATOM 840 O O . ALA A 1 112 ? -2.657 -7.837 15.483 1.00 87.44 112 ALA A O 1
ATOM 841 N N . PHE A 1 113 ? -3.538 -8.904 13.714 1.00 89.38 113 PHE A N 1
ATOM 842 C CA . PHE A 1 113 ? -4.892 -9.011 14.250 1.00 89.38 113 PHE A CA 1
ATOM 843 C C . PHE A 1 113 ? -4.919 -9.788 15.567 1.00 89.38 113 PHE A C 1
ATOM 845 O O . PHE A 1 113 ? -5.447 -9.286 16.556 1.00 89.38 113 PHE A O 1
ATOM 852 N N . ILE A 1 114 ? -4.298 -10.972 15.609 1.00 91.94 114 ILE A N 1
ATOM 853 C CA . ILE A 1 114 ? -4.226 -11.791 16.826 1.00 91.94 114 ILE A CA 1
ATOM 854 C C . ILE A 1 114 ? -3.520 -11.022 17.949 1.00 91.94 114 ILE A C 1
ATOM 856 O O . ILE A 1 114 ? -4.019 -10.988 19.070 1.00 91.94 114 ILE A O 1
ATOM 860 N N . ASN A 1 115 ? -2.401 -10.351 17.662 1.00 90.38 115 ASN A N 1
ATOM 861 C CA . ASN A 1 115 ? -1.678 -9.557 18.658 1.00 90.38 115 ASN A CA 1
ATOM 862 C C . ASN A 1 115 ? -2.522 -8.401 19.210 1.00 90.38 115 ASN A C 1
ATOM 864 O O . ASN A 1 115 ? -2.571 -8.205 20.424 1.00 90.38 115 ASN A O 1
ATOM 868 N N . VAL A 1 116 ? -3.208 -7.651 18.343 1.00 90.00 116 VAL A N 1
ATOM 869 C CA . VAL A 1 116 ? -4.082 -6.544 18.760 1.00 90.00 116 VAL A CA 1
ATOM 870 C C . VAL A 1 116 ? -5.264 -7.066 19.573 1.00 90.00 116 VAL A C 1
ATOM 872 O O . VAL A 1 116 ? -5.563 -6.517 20.629 1.00 90.00 116 VAL A O 1
ATOM 875 N N . HIS A 1 117 ? -5.889 -8.157 19.132 1.00 89.06 117 HIS A N 1
ATOM 876 C CA . HIS A 1 117 ? -7.017 -8.775 19.819 1.00 89.06 117 HIS A CA 1
ATOM 877 C C . HIS A 1 117 ? -6.634 -9.299 21.210 1.00 89.06 117 HIS A C 1
ATOM 879 O O . HIS A 1 117 ? -7.295 -8.982 22.198 1.00 89.06 117 HIS A O 1
ATOM 885 N N . LEU A 1 118 ? -5.523 -10.034 21.319 1.00 90.81 118 LEU A N 1
ATOM 886 C CA . LEU A 1 118 ? -5.005 -10.505 22.606 1.00 90.81 118 LEU A CA 1
ATOM 887 C C . LEU A 1 118 ? -4.607 -9.341 23.519 1.00 90.81 118 LEU A C 1
ATOM 889 O O . LEU A 1 118 ? -4.817 -9.411 24.728 1.00 90.81 118 LEU A O 1
ATOM 893 N N . MET A 1 119 ? -4.067 -8.254 22.960 1.00 89.69 119 MET A N 1
ATOM 894 C CA . MET A 1 119 ? -3.749 -7.052 23.728 1.00 89.69 119 MET A CA 1
ATOM 895 C C . MET A 1 119 ? -5.009 -6.350 24.244 1.00 89.69 119 MET A C 1
ATOM 897 O O . MET A 1 119 ? -5.012 -5.900 25.389 1.00 89.69 119 MET A O 1
ATOM 901 N N . ALA A 1 120 ? -6.085 -6.317 23.454 1.00 89.00 120 ALA A N 1
ATOM 902 C CA . ALA A 1 120 ? -7.384 -5.795 23.874 1.00 89.00 120 ALA A CA 1
ATOM 903 C C . ALA A 1 120 ? -7.943 -6.580 25.068 1.00 89.00 120 ALA A C 1
ATOM 905 O O . ALA A 1 120 ? -8.298 -5.987 26.087 1.00 89.00 120 ALA A O 1
ATOM 906 N N . ILE A 1 121 ? -7.928 -7.917 24.973 1.00 89.25 121 ILE A N 1
ATOM 907 C CA . ILE A 1 121 ? -8.363 -8.821 26.048 1.00 89.25 121 ILE A CA 1
ATOM 908 C C . ILE A 1 121 ? -7.503 -8.619 27.298 1.00 89.25 121 ILE A C 1
ATOM 910 O O . ILE A 1 121 ? -8.031 -8.466 28.397 1.00 89.25 121 ILE A O 1
ATOM 914 N N . ARG A 1 122 ? -6.173 -8.570 27.139 1.00 88.56 122 ARG A N 1
ATOM 915 C CA . ARG A 1 122 ? -5.231 -8.361 28.250 1.00 88.56 122 ARG A CA 1
ATOM 916 C C . ARG A 1 122 ? -5.477 -7.037 28.970 1.00 88.56 122 ARG A C 1
ATOM 918 O O . ARG A 1 122 ? -5.332 -6.966 30.186 1.00 88.56 122 ARG A O 1
ATOM 925 N N . ASN A 1 123 ? -5.818 -5.996 28.220 1.00 86.62 123 ASN A N 1
ATOM 926 C CA . ASN A 1 123 ? -6.077 -4.667 28.758 1.00 86.62 123 ASN A CA 1
ATOM 927 C C . ASN A 1 123 ? -7.519 -4.505 29.273 1.00 86.62 123 ASN A C 1
ATOM 929 O O . ASN A 1 123 ? -7.856 -3.430 29.761 1.00 86.62 123 ASN A O 1
ATOM 933 N N . GLY A 1 124 ? -8.356 -5.549 29.195 1.00 85.56 124 GLY A N 1
ATOM 934 C CA . GLY A 1 124 ? -9.741 -5.515 29.664 1.00 85.56 124 GLY A CA 1
ATOM 935 C C . GLY A 1 124 ? -10.618 -4.531 28.892 1.00 85.56 124 GLY A C 1
ATOM 936 O O . GLY A 1 124 ? -11.595 -4.031 29.447 1.00 85.56 124 GLY A O 1
ATOM 937 N N . ILE A 1 125 ? -10.259 -4.229 27.640 1.00 83.69 125 ILE A N 1
ATOM 938 C CA . ILE A 1 125 ? -11.016 -3.312 26.788 1.00 83.69 125 ILE A CA 1
ATOM 939 C C . ILE A 1 125 ? -12.340 -3.991 26.450 1.00 83.69 125 ILE A C 1
ATOM 941 O O . ILE A 1 125 ? -12.366 -4.995 25.734 1.00 83.69 125 ILE A O 1
ATOM 945 N N . GLN A 1 126 ? -13.430 -3.479 27.016 1.00 74.00 126 GLN A N 1
ATOM 946 C CA . GLN A 1 126 ? -14.760 -4.000 26.737 1.00 74.00 126 GLN A CA 1
ATOM 947 C C . GLN A 1 126 ? -15.298 -3.397 25.438 1.00 74.00 126 GLN A C 1
ATOM 949 O O . GLN A 1 126 ? -14.988 -2.245 25.135 1.00 74.00 126 GLN A O 1
ATOM 954 N N . PRO A 1 127 ? -16.113 -4.145 24.674 1.00 65.38 127 PRO A N 1
ATOM 955 C CA . PRO A 1 127 ? -16.871 -3.569 23.578 1.00 65.38 127 PRO A CA 1
ATOM 956 C C . PRO A 1 127 ? -17.760 -2.470 24.156 1.00 65.38 127 PRO A C 1
ATOM 958 O O . PRO A 1 127 ? -18.696 -2.750 24.905 1.00 65.38 127 PRO A O 1
ATOM 961 N N . HIS A 1 128 ? -17.435 -1.218 23.862 1.00 65.25 128 HIS A N 1
ATOM 962 C CA . HIS A 1 128 ? -18.332 -0.127 24.177 1.00 65.25 128 HIS A CA 1
ATOM 963 C C . HIS A 1 128 ? -19.501 -0.197 23.198 1.00 65.25 128 HIS A C 1
ATOM 965 O O . HIS A 1 128 ? -19.306 -0.174 21.981 1.00 65.25 128 HIS A O 1
ATOM 971 N N . ASP A 1 129 ? -20.712 -0.309 23.741 1.00 53.41 129 ASP A N 1
ATOM 972 C CA . ASP A 1 129 ? -21.930 -0.008 23.001 1.00 53.41 129 ASP A CA 1
ATOM 973 C C . ASP A 1 129 ? -21.922 1.504 22.787 1.00 53.41 129 ASP A C 1
ATOM 975 O O . ASP A 1 129 ? -22.365 2.292 23.628 1.00 53.41 129 ASP A O 1
ATOM 979 N N . HIS A 1 130 ? -21.231 1.934 21.734 1.00 52.78 130 HIS A N 1
ATOM 980 C CA . HIS A 1 130 ? -21.257 3.326 21.343 1.00 52.78 130 HIS A CA 1
ATOM 981 C C . HIS A 1 130 ? -22.705 3.625 20.975 1.00 52.78 130 HIS A C 1
ATOM 983 O O . HIS A 1 130 ? -23.139 3.319 19.871 1.00 52.78 130 HIS A O 1
ATOM 989 N N . GLY A 1 131 ? -23.422 4.330 21.851 1.00 47.31 131 GLY A N 1
ATOM 990 C CA . GLY A 1 131 ? -24.642 5.059 21.482 1.00 47.31 131 GLY A CA 1
ATOM 991 C C . GLY A 1 131 ? -24.408 6.123 20.389 1.00 47.31 131 GLY A C 1
ATOM 992 O O . GLY A 1 131 ? -25.321 6.869 20.055 1.00 47.31 131 GLY A O 1
ATOM 993 N N . GLU A 1 132 ? -23.182 6.200 19.852 1.00 49.81 132 GLU A N 1
ATOM 994 C CA . GLU A 1 132 ? -22.732 6.974 18.695 1.00 49.81 132 GLU A CA 1
ATOM 995 C C . GLU A 1 132 ? -22.347 6.102 17.479 1.00 49.81 132 GLU A C 1
ATOM 997 O O . GLU A 1 132 ? -21.847 6.643 16.488 1.00 49.81 132 GLU A O 1
ATOM 1002 N N . VAL A 1 133 ? -22.578 4.777 17.479 1.00 51.25 133 VAL A N 1
ATOM 1003 C CA . VAL A 1 133 ? -22.786 4.104 16.190 1.00 51.25 133 VAL A CA 1
ATOM 1004 C C . VAL A 1 133 ? -24.104 4.668 15.702 1.00 51.25 133 VAL A C 1
ATOM 1006 O O . VAL A 1 133 ? -25.170 4.247 16.141 1.00 51.25 133 VAL A O 1
ATOM 1009 N N . GLU A 1 134 ? -24.029 5.702 14.865 1.00 52.44 134 GLU A N 1
ATOM 1010 C CA . GLU A 1 134 ? -25.154 6.104 14.041 1.00 52.44 134 GLU A CA 1
ATOM 1011 C C . GLU A 1 134 ? -25.788 4.814 13.526 1.00 52.44 134 GLU A C 1
ATOM 1013 O O . GLU A 1 134 ? -25.129 4.058 12.809 1.00 52.44 134 GLU A O 1
ATOM 1018 N N . ASP A 1 135 ? -27.023 4.554 13.957 1.00 52.88 135 ASP A N 1
ATOM 1019 C CA . ASP A 1 135 ? -27.841 3.368 13.677 1.00 52.88 135 ASP A CA 1
ATOM 1020 C C . ASP A 1 135 ? -28.268 3.379 12.193 1.00 52.88 135 ASP A C 1
ATOM 1022 O O . ASP A 1 135 ? -29.431 3.262 11.803 1.00 52.88 135 ASP A O 1
ATOM 1026 N N . ARG A 1 136 ? -27.296 3.672 11.324 1.00 60.91 136 ARG A N 1
ATOM 1027 C CA . ARG A 1 136 ? -27.403 3.736 9.885 1.00 60.91 136 ARG A CA 1
ATOM 1028 C C . ARG A 1 136 ? -27.564 2.296 9.431 1.00 60.91 136 ARG A C 1
ATOM 1030 O O . ARG A 1 136 ? -26.696 1.464 9.711 1.00 60.91 136 ARG A O 1
ATOM 1037 N N . PRO A 1 137 ? -28.633 1.987 8.682 1.00 73.00 137 PRO A N 1
ATOM 1038 C CA . PRO A 1 137 ? -28.802 0.656 8.142 1.00 73.00 137 PRO A CA 1
ATOM 1039 C C . PRO A 1 137 ? -27.555 0.287 7.339 1.00 73.00 137 PRO A C 1
ATOM 1041 O O . PRO A 1 137 ? -27.103 1.072 6.502 1.00 73.00 137 PRO A O 1
ATOM 1044 N N . MET A 1 138 ? -27.028 -0.922 7.557 1.00 69.00 138 MET A N 1
ATOM 1045 C CA . MET A 1 138 ? -25.851 -1.454 6.852 1.00 69.00 138 MET A CA 1
ATOM 1046 C C . MET A 1 138 ? -25.938 -1.231 5.330 1.00 69.00 138 MET A C 1
ATOM 1048 O O . MET A 1 138 ? -24.933 -0.965 4.679 1.00 69.00 138 MET A O 1
ATOM 1052 N N . GLY A 1 139 ? -27.149 -1.264 4.758 1.00 74.56 139 GLY A N 1
ATOM 1053 C CA . GLY A 1 139 ? -27.392 -0.988 3.340 1.00 74.56 139 GLY A CA 1
ATOM 1054 C C . GLY A 1 139 ? -27.065 0.443 2.887 1.00 74.56 139 GLY A C 1
ATOM 1055 O O . GLY A 1 139 ? -26.571 0.618 1.776 1.00 74.56 139 GLY A O 1
ATOM 1056 N N . VAL A 1 140 ? -27.279 1.460 3.728 1.00 73.56 140 VAL A N 1
ATOM 1057 C CA . VAL A 1 140 ? -26.933 2.862 3.416 1.00 73.56 140 VAL A CA 1
ATOM 1058 C C . VAL A 1 140 ? -25.421 3.043 3.429 1.00 73.56 140 VAL A C 1
ATOM 1060 O O . VAL A 1 140 ? -24.871 3.632 2.502 1.00 73.56 140 VAL A O 1
ATOM 1063 N N . LEU A 1 141 ? -24.739 2.452 4.414 1.00 73.94 141 LEU A N 1
ATOM 1064 C CA . LEU A 1 141 ? -23.279 2.462 4.484 1.00 73.94 141 LEU A CA 1
ATOM 1065 C C . LEU A 1 141 ? -22.654 1.740 3.280 1.00 73.94 141 LEU A C 1
ATOM 1067 O O . LEU A 1 141 ? -21.693 2.227 2.685 1.00 73.94 141 LEU A O 1
ATOM 1071 N N . LEU A 1 142 ? -23.234 0.606 2.875 1.00 75.50 142 LEU A N 1
ATOM 1072 C CA . LEU A 1 142 ? -22.793 -0.138 1.698 1.00 75.50 142 LEU A CA 1
ATOM 1073 C C . LEU A 1 142 ? -23.002 0.667 0.409 1.00 75.50 142 LEU A C 1
ATOM 1075 O O . LEU A 1 142 ? -22.139 0.657 -0.465 1.00 75.50 142 LEU A O 1
ATOM 1079 N N . TRP A 1 143 ? -24.118 1.396 0.296 1.00 75.62 143 TRP A N 1
ATOM 1080 C CA . TRP A 1 143 ? -24.386 2.270 -0.845 1.00 75.62 143 TRP A CA 1
ATOM 1081 C C . TRP A 1 143 ? -23.448 3.477 -0.872 1.00 75.62 143 TRP A C 1
ATOM 1083 O O . TRP A 1 143 ? -22.933 3.831 -1.932 1.00 75.62 143 TRP A O 1
ATOM 1093 N N . GLU A 1 144 ? -23.165 4.093 0.278 1.00 75.56 144 GLU A N 1
ATOM 1094 C CA . GLU A 1 144 ? -22.170 5.161 0.424 1.00 75.56 144 GLU A CA 1
ATOM 1095 C C . GLU A 1 144 ? -20.772 4.683 0.017 1.00 75.56 144 GLU A C 1
ATOM 1097 O O . GLU A 1 144 ? -20.126 5.348 -0.797 1.00 75.56 144 GLU A O 1
ATOM 1102 N N . GLY A 1 145 ? -20.371 3.492 0.470 1.00 75.88 145 GLY A N 1
ATOM 1103 C CA . GLY A 1 145 ? -19.103 2.838 0.142 1.00 75.88 145 GLY A CA 1
ATOM 1104 C C . GLY A 1 145 ? -19.033 2.185 -1.245 1.00 75.88 145 GLY A C 1
ATOM 1105 O O . GLY A 1 145 ? -17.939 1.831 -1.693 1.00 75.88 145 GLY A O 1
ATOM 1106 N N . ALA A 1 146 ? -20.159 2.053 -1.955 1.00 81.81 146 ALA A N 1
ATOM 1107 C CA . ALA A 1 146 ? -20.239 1.358 -3.240 1.00 81.81 146 ALA A CA 1
ATOM 1108 C C . ALA A 1 146 ? -19.215 1.843 -4.285 1.00 81.81 146 ALA A C 1
ATOM 1110 O O . ALA A 1 146 ? -18.607 0.986 -4.924 1.00 81.81 146 ALA A O 1
ATOM 1111 N N . PRO A 1 147 ? -18.929 3.155 -4.449 1.00 83.94 147 PRO A N 1
ATOM 1112 C CA . PRO A 1 147 ? -17.915 3.611 -5.397 1.00 83.94 147 PRO A CA 1
ATOM 1113 C C . PRO A 1 147 ? -16.525 3.022 -5.131 1.00 83.94 147 PRO A C 1
ATOM 1115 O O . PRO A 1 147 ? -15.845 2.622 -6.072 1.00 83.94 147 PRO A O 1
ATOM 1118 N N . PHE A 1 148 ? -16.121 2.897 -3.862 1.00 81.31 148 PHE A N 1
ATOM 1119 C CA . PHE A 1 148 ? -14.826 2.320 -3.491 1.00 81.31 148 PHE A CA 1
ATOM 1120 C C . PHE A 1 148 ? -14.777 0.815 -3.753 1.00 81.31 148 PHE A C 1
ATOM 1122 O O . PHE A 1 148 ? -13.781 0.318 -4.276 1.00 81.31 148 PHE A O 1
ATOM 1129 N N . ILE A 1 149 ? -15.862 0.099 -3.440 1.00 84.12 149 ILE A N 1
ATOM 1130 C CA . ILE A 1 149 ? -15.978 -1.340 -3.714 1.00 84.12 149 ILE A CA 1
ATOM 1131 C C . ILE A 1 149 ? -15.935 -1.593 -5.223 1.00 84.12 149 ILE A C 1
ATOM 1133 O O . ILE A 1 149 ? -15.205 -2.474 -5.673 1.00 84.12 149 ILE A O 1
ATOM 1137 N N . VAL A 1 150 ? -16.662 -0.798 -6.013 1.00 87.19 150 VAL A N 1
ATOM 1138 C CA . VAL A 1 150 ? -16.666 -0.907 -7.477 1.00 87.19 150 VAL A CA 1
ATOM 1139 C C . VAL A 1 150 ? -15.284 -0.605 -8.046 1.00 87.19 150 VAL A C 1
ATOM 1141 O O . VAL A 1 150 ? -14.804 -1.358 -8.885 1.00 87.19 150 VAL A O 1
ATOM 1144 N N . ALA A 1 151 ? -14.606 0.441 -7.574 1.00 85.69 151 ALA A N 1
ATOM 1145 C CA . ALA A 1 151 ? -13.269 0.787 -8.044 1.00 85.69 151 ALA A CA 1
ATOM 1146 C C . ALA A 1 151 ? -12.226 -0.285 -7.715 1.00 85.69 151 ALA A C 1
ATOM 1148 O O . ALA A 1 151 ? -11.427 -0.653 -8.575 1.00 85.69 151 ALA A O 1
ATOM 1149 N N . LEU A 1 152 ? -12.257 -0.820 -6.491 1.00 83.44 152 LEU A N 1
ATOM 1150 C CA . LEU A 1 152 ? -11.377 -1.907 -6.071 1.00 83.44 152 LEU A CA 1
ATOM 1151 C C . LEU A 1 152 ? -11.676 -3.195 -6.849 1.00 83.44 152 LEU A C 1
ATOM 1153 O O . LEU A 1 152 ? -10.756 -3.858 -7.321 1.00 83.44 152 LEU A O 1
ATOM 1157 N N . GLY A 1 153 ? -12.955 -3.533 -7.023 1.00 86.38 153 GLY A N 1
ATOM 1158 C CA . GLY A 1 153 ? -13.390 -4.687 -7.805 1.00 86.38 153 GLY A CA 1
ATOM 1159 C C . GLY A 1 153 ? -12.978 -4.574 -9.271 1.00 86.38 153 GLY A C 1
ATOM 1160 O O . GLY A 1 153 ? -12.438 -5.527 -9.833 1.00 86.38 153 GLY A O 1
ATOM 1161 N N . LEU A 1 154 ? -13.147 -3.397 -9.878 1.00 89.56 154 LEU A N 1
ATOM 1162 C CA . LEU A 1 154 ? -12.685 -3.109 -11.236 1.00 89.56 154 LEU A CA 1
ATOM 1163 C C . LEU A 1 154 ? -11.162 -3.256 -11.338 1.00 89.56 154 LEU A C 1
ATOM 1165 O O . LEU A 1 154 ? -10.654 -3.846 -12.289 1.00 89.56 154 LEU A O 1
ATOM 1169 N N . LEU A 1 155 ? -10.434 -2.774 -10.330 1.00 86.06 155 LEU A N 1
ATOM 1170 C CA . LEU A 1 155 ? -8.985 -2.887 -10.287 1.00 86.06 155 LEU A CA 1
ATOM 1171 C C . LEU A 1 155 ? -8.531 -4.352 -10.235 1.00 86.06 155 LEU A C 1
ATOM 1173 O O . LEU A 1 155 ? -7.699 -4.777 -11.034 1.00 86.06 155 LEU A O 1
ATOM 1177 N N . ILE A 1 156 ? -9.110 -5.151 -9.341 1.00 84.69 156 ILE A N 1
ATOM 1178 C CA . ILE A 1 156 ? -8.758 -6.569 -9.202 1.00 84.69 156 ILE A CA 1
ATOM 1179 C C . ILE A 1 156 ? -9.126 -7.342 -10.473 1.00 84.69 156 ILE A C 1
ATOM 1181 O O . ILE A 1 156 ? -8.300 -8.076 -11.008 1.00 84.69 156 ILE A O 1
ATOM 1185 N N . THR A 1 157 ? -10.343 -7.162 -10.988 1.00 86.31 157 THR A N 1
ATOM 1186 C CA . THR A 1 157 ? -10.833 -7.911 -12.157 1.00 86.31 157 THR A CA 1
ATOM 1187 C C . THR A 1 157 ? -10.017 -7.628 -13.415 1.00 86.31 157 THR A C 1
ATOM 1189 O O . THR A 1 157 ? -9.594 -8.571 -14.082 1.00 86.31 157 THR A O 1
ATOM 1192 N N . LEU A 1 158 ? -9.720 -6.361 -13.719 1.00 87.06 158 LEU A N 1
ATOM 1193 C CA . LEU A 1 158 ? -8.904 -6.014 -14.884 1.00 87.06 158 LEU A CA 1
ATOM 1194 C C . LEU A 1 158 ? -7.447 -6.472 -14.726 1.00 87.06 158 LEU A C 1
ATOM 1196 O O . LEU A 1 158 ? -6.821 -6.884 -15.703 1.00 87.06 158 LEU A O 1
ATOM 1200 N N . MET A 1 159 ? -6.895 -6.452 -13.510 1.00 82.25 159 MET A N 1
ATOM 1201 C CA . MET A 1 159 ? -5.564 -7.016 -13.275 1.00 82.25 159 MET A CA 1
ATOM 1202 C C . MET A 1 159 ? -5.534 -8.528 -13.505 1.00 82.25 159 MET A C 1
ATOM 1204 O O . MET A 1 159 ? -4.604 -9.022 -14.136 1.00 82.25 159 MET A O 1
ATOM 1208 N N . LEU A 1 160 ? -6.554 -9.264 -13.056 1.00 82.31 160 LEU A N 1
ATOM 1209 C CA . LEU A 1 160 ? -6.657 -10.708 -13.298 1.00 82.31 160 LEU A CA 1
ATOM 1210 C C . LEU A 1 160 ? -6.807 -11.046 -14.789 1.00 82.31 160 LEU A C 1
ATOM 1212 O O . LEU A 1 160 ? -6.345 -12.096 -15.225 1.00 82.31 160 LEU A O 1
ATOM 1216 N N . GLN A 1 161 ? -7.380 -10.140 -15.585 1.00 83.50 161 GLN A N 1
ATOM 1217 C CA . GLN A 1 161 ? -7.444 -10.248 -17.049 1.00 83.50 161 GLN A CA 1
ATOM 1218 C C . GLN A 1 161 ? -6.103 -9.955 -17.751 1.00 83.50 161 GLN A C 1
ATOM 1220 O O . GLN A 1 161 ? -6.025 -10.017 -18.976 1.00 83.50 161 GLN A O 1
ATOM 1225 N N . GLY A 1 162 ? -5.041 -9.641 -17.003 1.00 79.12 162 GLY A N 1
ATOM 1226 C CA . GLY A 1 162 ? -3.700 -9.417 -17.545 1.00 79.12 162 GLY A CA 1
ATOM 1227 C C . GLY A 1 162 ? -3.448 -7.997 -18.053 1.00 79.12 162 GLY A C 1
ATOM 1228 O O . GLY A 1 162 ? -2.434 -7.753 -18.708 1.00 79.12 162 GLY A O 1
ATOM 1229 N N . PHE A 1 163 ? -4.327 -7.034 -17.755 1.00 83.50 163 PHE A N 1
ATOM 1230 C CA . PHE A 1 163 ? -4.052 -5.636 -18.075 1.00 83.50 163 PHE A CA 1
ATOM 1231 C C . PHE A 1 163 ? -2.925 -5.071 -17.201 1.00 83.50 163 PHE A C 1
ATOM 1233 O O . PHE A 1 163 ? -2.777 -5.403 -16.025 1.00 83.50 163 PHE A O 1
ATOM 1240 N N . SER A 1 164 ? -2.139 -4.159 -17.780 1.00 83.50 164 SER A N 1
ATOM 1241 C CA . SER A 1 164 ? -1.086 -3.444 -17.052 1.00 83.50 164 SER A CA 1
ATOM 1242 C C . SER A 1 164 ? -1.669 -2.631 -15.879 1.00 83.50 164 SER A C 1
ATOM 1244 O O . SER A 1 164 ? -2.654 -1.913 -16.094 1.00 83.50 164 SER A O 1
ATOM 1246 N N . PRO A 1 165 ? -1.033 -2.640 -14.687 1.00 80.12 165 PRO A N 1
ATOM 1247 C CA . PRO A 1 165 ? -1.493 -1.903 -13.502 1.00 80.12 165 PRO A CA 1
ATOM 1248 C C . PRO A 1 165 ? -1.758 -0.412 -13.741 1.00 80.12 165 PRO A C 1
ATOM 1250 O O . PRO A 1 165 ? -2.666 0.160 -13.135 1.00 80.12 165 PRO A O 1
ATOM 1253 N N . PHE A 1 166 ? -1.024 0.216 -14.667 1.00 83.50 166 PHE A N 1
ATOM 1254 C CA . PHE A 1 166 ? -1.237 1.617 -15.034 1.00 83.50 166 PHE A CA 1
ATOM 1255 C C . PHE A 1 166 ? -2.591 1.843 -15.703 1.00 83.50 166 PHE A C 1
ATOM 1257 O O . PHE A 1 166 ? -3.333 2.740 -15.313 1.00 83.50 166 PHE A O 1
ATOM 1264 N N . ARG A 1 167 ? -2.941 1.011 -16.694 1.00 86.00 167 ARG A N 1
ATOM 1265 C CA . ARG A 1 167 ? -4.225 1.130 -17.403 1.00 86.00 167 ARG A CA 1
ATOM 1266 C C . ARG A 1 167 ? -5.378 0.864 -16.452 1.00 86.00 167 ARG A C 1
ATOM 1268 O O . ARG A 1 167 ? -6.369 1.582 -16.473 1.00 86.00 167 ARG A O 1
ATOM 1275 N N . VAL A 1 168 ? -5.225 -0.145 -15.603 1.00 88.06 168 VAL A N 1
ATOM 1276 C CA . VAL A 1 168 ? -6.242 -0.511 -14.623 1.00 88.06 168 VAL A CA 1
ATOM 1277 C C . VAL A 1 168 ? -6.488 0.617 -13.619 1.00 88.06 168 VAL A C 1
ATOM 1279 O O . VAL A 1 168 ? -7.638 0.974 -13.380 1.00 88.06 168 VAL A O 1
ATOM 1282 N N . SER A 1 169 ? -5.424 1.228 -13.092 1.00 84.88 169 SER A N 1
ATOM 1283 C CA . SER A 1 169 ? -5.530 2.375 -12.181 1.00 84.88 169 SER A CA 1
ATOM 1284 C C . SER A 1 169 ? -6.240 3.571 -12.827 1.00 84.88 169 SER A C 1
ATOM 1286 O O . SER A 1 169 ? -7.044 4.230 -12.170 1.00 84.88 169 SER A O 1
ATOM 1288 N N . LEU A 1 170 ? -6.000 3.827 -14.120 1.00 90.00 170 LEU A N 1
ATOM 1289 C CA . LEU A 1 170 ? -6.709 4.872 -14.868 1.00 90.00 170 LEU A CA 1
ATOM 1290 C C . LEU A 1 170 ? -8.206 4.563 -14.995 1.00 90.00 170 LEU A C 1
ATOM 1292 O O . LEU A 1 170 ? -9.030 5.427 -14.705 1.00 90.00 170 LEU A O 1
ATOM 1296 N N . TRP A 1 171 ? -8.570 3.332 -15.367 1.00 90.69 171 TRP A N 1
ATOM 1297 C CA . TRP A 1 171 ? -9.976 2.919 -15.447 1.00 90.69 171 TRP A CA 1
ATOM 1298 C C . TRP A 1 171 ? -10.680 2.978 -14.087 1.00 90.69 171 TRP A C 1
ATOM 1300 O O . TRP A 1 171 ? -11.810 3.453 -14.015 1.00 90.69 171 TRP A O 1
ATOM 1310 N N . ALA A 1 172 ? -10.010 2.575 -13.003 1.00 88.50 172 ALA A N 1
ATOM 1311 C CA . ALA A 1 172 ? -10.536 2.682 -11.642 1.00 88.50 172 ALA A CA 1
ATOM 1312 C C . ALA A 1 172 ? -10.748 4.142 -11.210 1.00 88.50 172 ALA A C 1
ATOM 1314 O O . ALA A 1 172 ? -11.776 4.464 -10.619 1.00 88.50 172 ALA A O 1
ATOM 1315 N N . MET A 1 173 ? -9.821 5.040 -11.553 1.00 89.19 173 MET A N 1
ATOM 1316 C CA . ME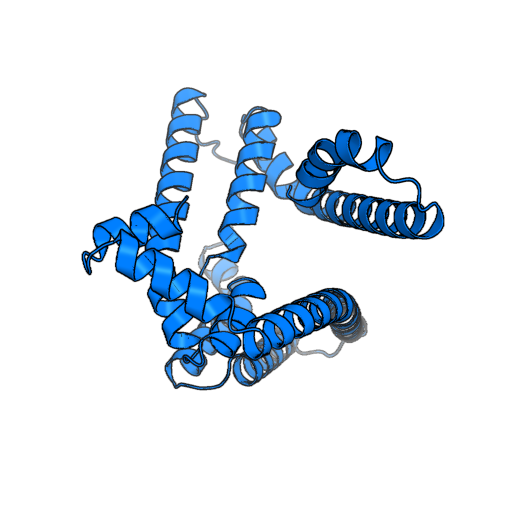T A 1 173 ? -9.954 6.473 -11.285 1.00 89.19 173 MET A CA 1
ATOM 1317 C C . MET A 1 173 ? -11.127 7.089 -12.056 1.00 89.19 173 MET A C 1
ATOM 1319 O O . MET A 1 173 ? -11.940 7.799 -11.469 1.00 89.19 173 MET A O 1
ATOM 1323 N N . VAL A 1 174 ? -11.257 6.782 -13.351 1.00 91.12 174 VAL A N 1
ATOM 1324 C CA . VAL A 1 174 ? -12.386 7.244 -14.174 1.00 91.12 174 VAL A CA 1
ATOM 1325 C C . VAL A 1 174 ? -13.708 6.697 -13.638 1.00 91.12 174 VAL A C 1
ATOM 1327 O O . VAL A 1 174 ? -14.678 7.445 -13.547 1.00 91.12 174 VAL A O 1
ATOM 1330 N N . ALA A 1 175 ? -13.749 5.428 -13.226 1.00 89.94 175 ALA A N 1
ATOM 1331 C CA . ALA A 1 175 ? -14.931 4.829 -12.617 1.00 89.94 175 ALA A CA 1
ATOM 1332 C C . ALA A 1 175 ? -15.312 5.519 -11.298 1.00 89.94 175 ALA A C 1
ATOM 1334 O O . ALA A 1 175 ? -16.485 5.816 -11.099 1.00 89.94 175 ALA A O 1
ATOM 1335 N N . LEU A 1 176 ? -14.346 5.840 -10.428 1.00 88.19 176 LEU A N 1
ATOM 1336 C CA . LEU A 1 176 ? -14.602 6.592 -9.192 1.00 88.19 176 LEU A CA 1
ATOM 1337 C C . LEU A 1 176 ? -15.183 7.975 -9.472 1.00 88.19 176 LEU A C 1
ATOM 1339 O O . LEU A 1 176 ? -16.200 8.336 -8.886 1.00 88.19 176 LEU A O 1
ATOM 1343 N N . ILE A 1 177 ? -14.563 8.726 -10.384 1.00 89.12 177 ILE A N 1
ATOM 1344 C CA . ILE A 1 177 ? -15.028 10.064 -10.767 1.00 89.12 177 ILE A CA 1
ATOM 1345 C C . ILE A 1 177 ? -16.432 9.980 -11.381 1.00 89.12 177 ILE A C 1
ATOM 1347 O O . ILE A 1 177 ? -17.302 10.781 -11.047 1.00 89.12 177 ILE A O 1
ATOM 1351 N N . GLY A 1 178 ? -16.675 8.989 -12.243 1.00 88.06 178 GLY A N 1
ATOM 1352 C CA . GLY A 1 178 ? -17.977 8.753 -12.860 1.00 88.06 178 GLY A CA 1
ATOM 1353 C C . GLY A 1 178 ? -19.059 8.398 -11.840 1.00 88.06 178 GLY A C 1
ATOM 1354 O O . GLY A 1 178 ? -20.152 8.950 -11.897 1.00 88.06 178 GLY A O 1
ATOM 1355 N N . LEU A 1 179 ? -18.760 7.526 -10.875 1.00 86.50 179 LEU A N 1
ATOM 1356 C CA . LEU A 1 179 ? -19.705 7.137 -9.823 1.00 86.50 179 LEU A CA 1
ATOM 1357 C C . LEU A 1 179 ? -19.996 8.281 -8.846 1.00 86.50 179 LEU A C 1
ATOM 1359 O O . LEU A 1 179 ? -21.143 8.433 -8.426 1.00 86.50 179 LEU A O 1
ATOM 1363 N N . ASP A 1 180 ? -18.998 9.102 -8.509 1.00 85.69 180 ASP A N 1
ATOM 1364 C CA . ASP A 1 180 ? -19.206 10.313 -7.704 1.00 85.69 180 ASP A CA 1
ATOM 1365 C C . ASP A 1 180 ? -20.080 11.329 -8.457 1.00 85.69 180 ASP A C 1
ATOM 1367 O O . ASP A 1 180 ? -21.026 11.876 -7.889 1.00 85.69 180 ASP A O 1
ATOM 1371 N N . LEU A 1 181 ? -19.854 11.503 -9.764 1.00 86.19 181 LEU A N 1
ATOM 1372 C CA . LEU A 1 181 ? -20.684 12.364 -10.607 1.00 86.19 181 LEU A CA 1
ATOM 1373 C C . LEU A 1 181 ? -22.133 11.860 -10.708 1.00 86.19 181 LEU A C 1
ATOM 1375 O O . LEU A 1 181 ? -23.066 12.654 -10.583 1.00 86.19 181 LEU A O 1
ATOM 1379 N N . VAL A 1 182 ? -22.334 10.551 -10.895 1.00 84.88 182 VAL A N 1
ATOM 1380 C CA . VAL A 1 182 ? -23.669 9.928 -10.948 1.00 84.88 182 VAL A CA 1
ATOM 1381 C C . VAL A 1 182 ? -24.402 10.075 -9.615 1.00 84.88 182 VAL A C 1
ATOM 1383 O O . VAL A 1 182 ? -25.601 10.327 -9.614 1.00 84.88 182 VAL A O 1
ATOM 1386 N N . LYS A 1 183 ? -23.707 9.969 -8.476 1.00 81.19 183 LYS A N 1
ATOM 1387 C CA . LYS A 1 183 ? -24.316 10.198 -7.156 1.00 81.19 183 LYS A CA 1
ATOM 1388 C C . LYS A 1 183 ? -24.689 11.656 -6.915 1.00 81.19 183 LYS A C 1
ATOM 1390 O O . LYS A 1 183 ? -25.745 11.925 -6.351 1.00 81.19 183 LYS A O 1
ATOM 1395 N N . ARG A 1 184 ? -23.817 12.592 -7.298 1.00 77.06 184 ARG A N 1
ATOM 1396 C CA . ARG A 1 184 ? -24.042 14.030 -7.090 1.00 77.06 184 ARG A CA 1
ATOM 1397 C C . ARG A 1 184 ? -25.067 14.605 -8.069 1.00 77.06 184 ARG A C 1
ATOM 1399 O O . ARG A 1 184 ? -25.675 15.626 -7.765 1.00 77.06 184 ARG A O 1
ATOM 1406 N N . CYS A 1 185 ? -25.257 13.982 -9.238 1.00 75.12 185 CYS A N 1
ATOM 1407 C CA . CYS A 1 185 ? -26.139 14.430 -10.328 1.00 75.12 185 CYS A CA 1
ATOM 1408 C C . CYS A 1 185 ? -25.887 15.873 -10.823 1.00 75.12 185 CYS A C 1
ATOM 1410 O O . CYS A 1 185 ? -26.662 16.389 -11.631 1.00 75.12 185 CYS A O 1
ATOM 1412 N N . ARG A 1 186 ? -24.816 16.538 -10.366 1.00 79.44 186 ARG A N 1
ATOM 1413 C CA . ARG A 1 186 ? -24.430 17.907 -10.726 1.00 79.44 186 ARG A CA 1
ATOM 1414 C C . ARG A 1 186 ? -22.919 18.091 -10.684 1.00 79.44 186 ARG A C 1
ATOM 1416 O O . ARG A 1 186 ? -22.222 17.516 -9.852 1.00 79.44 186 ARG A O 1
ATOM 1423 N N . ILE A 1 187 ? -22.437 18.939 -11.591 1.00 80.06 187 ILE A N 1
ATOM 1424 C CA . ILE A 1 187 ? -21.053 19.412 -11.623 1.00 80.06 187 ILE A CA 1
ATOM 1425 C C . ILE A 1 187 ? -21.002 20.718 -10.829 1.00 80.06 187 ILE A C 1
ATOM 1427 O O . ILE A 1 187 ? -21.216 21.800 -11.377 1.00 80.06 187 ILE A O 1
ATOM 1431 N N . ASP A 1 188 ? -20.746 20.610 -9.530 1.00 85.44 188 ASP A N 1
ATOM 1432 C CA . ASP A 1 188 ? -20.571 21.776 -8.664 1.00 85.44 188 ASP A CA 1
ATOM 1433 C C . ASP A 1 188 ? -19.115 22.269 -8.671 1.00 85.44 188 ASP A C 1
ATOM 1435 O O . ASP A 1 188 ? -18.177 21.526 -8.981 1.00 85.44 188 ASP A O 1
ATOM 1439 N N . ARG A 1 189 ? -18.894 23.536 -8.282 1.00 82.00 189 ARG A N 1
ATOM 1440 C CA . ARG A 1 189 ? -17.534 24.102 -8.146 1.00 82.00 189 ARG A CA 1
ATOM 1441 C C . ARG A 1 189 ? -16.662 23.292 -7.188 1.00 82.00 189 ARG A C 1
ATOM 1443 O O . ARG A 1 189 ? -15.460 23.186 -7.406 1.00 82.00 189 ARG A O 1
ATOM 1450 N N . GLU A 1 190 ? -17.270 22.714 -6.158 1.00 84.00 190 GLU A N 1
ATOM 1451 C CA . GLU A 1 190 ? -16.597 21.861 -5.179 1.00 84.00 190 GLU A CA 1
ATOM 1452 C C . GLU A 1 190 ? -16.110 20.543 -5.799 1.00 84.00 190 GLU A C 1
ATOM 1454 O O . GLU A 1 190 ? -14.984 20.126 -5.548 1.00 84.00 190 GLU A O 1
ATOM 1459 N N . PHE A 1 191 ? -16.902 19.925 -6.682 1.00 85.31 191 PHE A N 1
ATOM 1460 C CA . PHE A 1 191 ? -16.494 18.723 -7.417 1.00 85.31 191 PHE A CA 1
ATOM 1461 C C . PHE A 1 191 ? -15.278 19.004 -8.307 1.00 85.31 191 PHE A C 1
ATOM 1463 O O . PHE A 1 191 ? -14.289 18.271 -8.264 1.00 85.31 191 PHE A O 1
ATOM 1470 N N . LEU A 1 192 ? -15.308 20.114 -9.054 1.00 85.44 192 LEU A N 1
ATOM 1471 C CA . LEU A 1 192 ? -14.160 20.538 -9.858 1.00 85.44 192 LEU A CA 1
ATOM 1472 C C . LEU A 1 192 ? -12.933 20.815 -8.979 1.00 85.44 192 LEU A C 1
ATOM 1474 O O . LEU A 1 192 ? -11.840 20.350 -9.297 1.00 85.44 192 LEU A O 1
ATOM 1478 N N . ALA A 1 193 ? -13.109 21.533 -7.866 1.00 87.69 193 ALA A N 1
ATOM 1479 C CA . ALA A 1 193 ? -12.027 21.825 -6.930 1.00 87.69 193 ALA A CA 1
ATOM 1480 C C . ALA A 1 193 ? -11.400 20.545 -6.353 1.00 87.69 193 ALA A C 1
ATOM 1482 O O . ALA A 1 193 ? -10.177 20.462 -6.267 1.00 87.69 193 ALA A O 1
ATOM 1483 N N . ASN A 1 194 ? -12.208 19.529 -6.037 1.00 87.12 194 ASN A N 1
ATOM 1484 C CA . ASN A 1 194 ? -11.733 18.236 -5.542 1.00 87.12 194 ASN A CA 1
ATOM 1485 C C . ASN A 1 194 ? -10.949 17.457 -6.606 1.00 87.12 194 ASN A C 1
ATOM 1487 O O . ASN A 1 194 ? -9.901 16.897 -6.291 1.00 87.12 194 ASN A O 1
ATOM 1491 N N . ILE A 1 195 ? -11.392 17.462 -7.870 1.00 88.69 195 ILE A N 1
ATOM 1492 C CA . ILE A 1 195 ? -10.638 16.838 -8.970 1.00 88.69 195 ILE A CA 1
ATOM 1493 C C . ILE A 1 195 ? -9.298 17.547 -9.173 1.00 88.69 195 ILE A C 1
ATOM 1495 O O . ILE A 1 195 ? -8.258 16.892 -9.191 1.00 88.69 195 ILE A O 1
ATOM 1499 N N . PHE A 1 196 ? -9.293 18.878 -9.294 1.00 90.12 196 PHE A N 1
ATOM 1500 C CA . PHE A 1 196 ? -8.051 19.634 -9.476 1.00 90.12 196 PHE A CA 1
ATOM 1501 C C . PHE A 1 196 ? -7.111 19.493 -8.275 1.00 90.12 196 PHE A C 1
ATOM 1503 O O . PHE A 1 196 ? -5.903 19.345 -8.460 1.00 90.12 196 PHE A O 1
ATOM 1510 N N . GLY A 1 197 ? -7.656 19.482 -7.057 1.00 89.81 197 GLY A N 1
ATOM 1511 C CA . GLY A 1 197 ? -6.912 19.208 -5.831 1.00 89.81 197 GLY A CA 1
ATOM 1512 C C . GLY A 1 197 ? -6.277 17.817 -5.846 1.00 89.81 197 GLY A C 1
ATOM 1513 O O . GLY A 1 197 ? -5.072 17.700 -5.631 1.00 89.81 197 GLY A O 1
ATOM 1514 N N . GLY A 1 198 ? -7.049 16.784 -6.192 1.00 87.44 198 GLY A N 1
ATOM 1515 C CA . GLY A 1 198 ? -6.567 15.405 -6.292 1.00 87.44 198 GLY A CA 1
ATOM 1516 C C . GLY A 1 198 ? -5.493 15.221 -7.366 1.00 87.44 198 GLY A C 1
ATOM 1517 O O . GLY A 1 198 ? -4.490 14.550 -7.130 1.00 87.44 198 GLY A O 1
ATOM 1518 N N . VAL A 1 199 ? -5.636 15.875 -8.524 1.00 89.50 199 VAL A N 1
ATOM 1519 C CA . VAL A 1 199 ? -4.604 15.878 -9.575 1.00 89.50 199 VAL A CA 1
ATOM 1520 C C . VAL A 1 199 ? -3.335 16.590 -9.099 1.00 89.50 199 VAL A C 1
ATOM 1522 O O . VAL A 1 199 ? -2.233 16.091 -9.327 1.00 89.50 199 VAL A O 1
ATOM 1525 N N . ALA A 1 200 ? -3.459 17.724 -8.404 1.00 89.88 200 ALA A N 1
ATOM 1526 C CA . ALA A 1 200 ? -2.311 18.446 -7.858 1.00 89.88 200 ALA A CA 1
ATOM 1527 C C . ALA A 1 200 ? -1.574 17.636 -6.774 1.00 89.88 200 ALA A C 1
ATOM 1529 O O . ALA A 1 200 ? -0.341 17.600 -6.755 1.00 89.88 200 ALA A O 1
ATOM 1530 N N . GLU A 1 201 ? -2.308 16.958 -5.891 1.00 84.81 201 GLU A N 1
ATOM 1531 C CA . GLU A 1 201 ? -1.749 16.086 -4.855 1.00 84.81 201 GLU A CA 1
ATOM 1532 C C . GLU A 1 201 ? -1.098 14.829 -5.451 1.00 84.81 201 GLU A C 1
ATOM 1534 O O . GLU A 1 201 ? 0.017 14.458 -5.065 1.00 84.81 201 GLU A O 1
ATOM 1539 N N . GLY A 1 202 ? -1.733 14.231 -6.463 1.00 84.81 202 GLY A N 1
ATOM 1540 C CA . GLY A 1 202 ? -1.161 13.142 -7.251 1.00 84.81 202 GLY A CA 1
ATOM 1541 C C . GLY A 1 202 ? 0.142 13.562 -7.928 1.00 84.81 202 GLY A C 1
ATOM 1542 O O . GLY A 1 202 ? 1.153 12.873 -7.801 1.00 84.81 202 GLY A O 1
ATOM 1543 N N . GLY A 1 203 ? 0.163 14.741 -8.556 1.00 86.81 203 GLY A N 1
ATOM 1544 C CA . GLY A 1 203 ? 1.358 15.309 -9.179 1.00 86.81 203 GLY A CA 1
ATOM 1545 C C . GLY A 1 203 ? 2.512 15.491 -8.190 1.00 86.81 203 GLY A C 1
ATOM 1546 O O . GLY A 1 203 ? 3.637 15.083 -8.475 1.00 86.81 203 GLY A O 1
ATOM 1547 N N . ARG A 1 204 ? 2.241 16.024 -6.990 1.00 82.88 204 ARG A N 1
ATOM 1548 C CA . ARG A 1 204 ? 3.254 16.147 -5.924 1.00 82.88 204 ARG A CA 1
ATOM 1549 C C . ARG A 1 204 ? 3.780 14.788 -5.465 1.00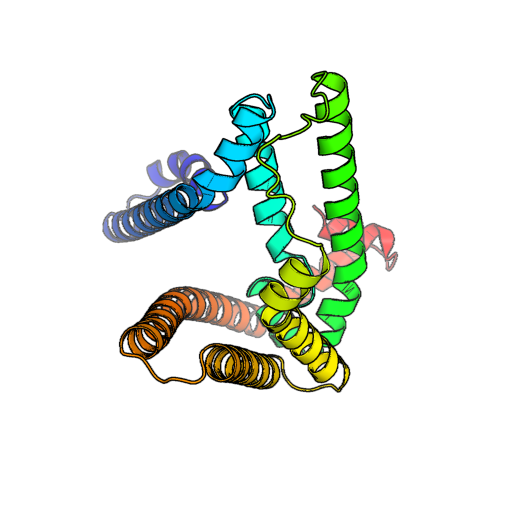 82.88 204 ARG A C 1
ATOM 1551 O O . ARG A 1 204 ? 4.987 14.632 -5.303 1.00 82.88 204 ARG A O 1
ATOM 1558 N N . SER A 1 205 ? 2.895 13.808 -5.298 1.00 77.56 205 SER A N 1
ATOM 1559 C CA . SER A 1 205 ? 3.267 12.450 -4.877 1.00 77.56 205 SER A CA 1
ATOM 1560 C C . SER A 1 205 ? 4.155 11.751 -5.914 1.00 77.56 205 SER A C 1
ATOM 1562 O O . SER A 1 205 ? 5.132 11.091 -5.554 1.00 77.56 205 SER A O 1
ATOM 1564 N N . VAL A 1 206 ? 3.873 11.951 -7.207 1.00 84.81 206 VAL A N 1
ATOM 1565 C CA . VAL A 1 206 ? 4.667 11.387 -8.311 1.00 84.81 206 VAL A CA 1
ATOM 1566 C C . VAL A 1 206 ? 6.094 11.929 -8.321 1.00 84.81 206 VAL A C 1
ATOM 1568 O O . VAL A 1 206 ? 7.012 11.161 -8.578 1.00 84.81 206 VAL A O 1
ATOM 1571 N N . VAL A 1 207 ? 6.327 13.206 -7.996 1.00 85.56 207 VAL A N 1
ATOM 1572 C CA . VAL A 1 207 ? 7.691 13.775 -7.974 1.00 85.56 207 VAL A CA 1
ATOM 1573 C C . VAL A 1 207 ? 8.607 13.000 -7.020 1.00 85.56 207 VAL A C 1
ATOM 1575 O O . VAL A 1 207 ? 9.739 12.672 -7.381 1.00 85.56 207 VAL A O 1
ATOM 1578 N N . THR A 1 208 ? 8.118 12.654 -5.826 1.00 77.88 208 THR A N 1
ATOM 1579 C CA . THR A 1 208 ? 8.898 11.885 -4.844 1.00 77.88 208 THR A CA 1
ATOM 1580 C C . THR A 1 208 ? 9.163 10.455 -5.315 1.00 77.88 208 THR A C 1
ATOM 1582 O O . THR A 1 208 ? 10.289 9.973 -5.186 1.00 77.88 208 THR A O 1
ATOM 1585 N N . ILE A 1 209 ? 8.159 9.789 -5.895 1.00 78.19 209 ILE A N 1
ATOM 1586 C CA . ILE A 1 209 ? 8.300 8.419 -6.410 1.00 78.19 209 ILE A CA 1
ATOM 1587 C C . ILE A 1 209 ? 9.274 8.393 -7.595 1.00 78.19 209 ILE A C 1
ATOM 1589 O O . ILE A 1 209 ? 10.190 7.578 -7.609 1.00 78.19 209 ILE A O 1
ATOM 1593 N N . SER A 1 210 ? 9.151 9.327 -8.538 1.00 81.75 210 SER A N 1
ATOM 1594 C CA . SER A 1 210 ? 10.024 9.428 -9.713 1.00 81.75 210 SER A CA 1
ATOM 1595 C C . SER A 1 210 ? 11.487 9.660 -9.341 1.00 81.75 210 SER A C 1
ATOM 1597 O O . SER A 1 210 ? 12.369 9.034 -9.924 1.00 81.75 210 SER A O 1
ATOM 1599 N N . ALA A 1 211 ? 11.764 10.511 -8.347 1.00 82.44 211 ALA A N 1
ATOM 1600 C CA . ALA A 1 211 ? 13.126 10.718 -7.856 1.00 82.44 211 ALA A CA 1
ATOM 1601 C C . ALA A 1 211 ? 13.718 9.435 -7.240 1.00 82.44 211 ALA A C 1
ATOM 1603 O O . ALA A 1 211 ? 14.874 9.097 -7.503 1.00 82.44 211 ALA A O 1
ATOM 1604 N N . ALA A 1 212 ? 12.920 8.692 -6.464 1.00 75.12 212 ALA A N 1
ATOM 1605 C CA . ALA A 1 212 ? 13.334 7.413 -5.891 1.00 75.12 212 ALA A CA 1
ATOM 1606 C C . ALA A 1 212 ? 13.571 6.345 -6.975 1.00 75.12 212 ALA A C 1
ATOM 1608 O O . ALA A 1 212 ? 14.597 5.667 -6.944 1.00 75.12 212 ALA A O 1
ATOM 1609 N N . CYS A 1 213 ? 12.677 6.238 -7.963 1.00 76.44 213 CYS A N 1
ATOM 1610 C CA . CYS A 1 213 ? 12.828 5.328 -9.100 1.00 76.44 213 CYS A CA 1
ATOM 1611 C C . CYS A 1 213 ? 14.063 5.663 -9.943 1.00 76.44 213 CYS A C 1
ATOM 1613 O O . CYS A 1 213 ? 14.779 4.753 -10.345 1.00 76.44 213 CYS A O 1
ATOM 1615 N N . ALA A 1 214 ? 14.359 6.946 -10.176 1.00 83.31 214 ALA A N 1
ATOM 1616 C CA . ALA A 1 214 ? 15.553 7.361 -10.911 1.00 83.31 214 ALA A CA 1
ATOM 1617 C C . ALA A 1 214 ? 16.842 6.920 -10.197 1.00 83.31 214 ALA A C 1
ATOM 1619 O O . ALA A 1 214 ? 17.734 6.346 -10.821 1.00 83.31 214 ALA A O 1
ATOM 1620 N N . ALA A 1 215 ? 16.920 7.117 -8.877 1.00 82.19 215 ALA A N 1
ATOM 1621 C CA . ALA A 1 215 ? 18.050 6.645 -8.081 1.00 82.19 215 ALA A CA 1
ATOM 1622 C C . ALA A 1 215 ? 18.156 5.107 -8.089 1.00 82.19 215 ALA A C 1
ATOM 1624 O O . ALA A 1 215 ? 19.238 4.565 -8.319 1.00 82.19 215 ALA A O 1
ATOM 1625 N N . ALA A 1 216 ? 17.034 4.403 -7.900 1.00 75.31 216 ALA A N 1
ATOM 1626 C CA . ALA A 1 216 ? 16.982 2.943 -7.945 1.00 75.31 216 ALA A CA 1
ATOM 1627 C C . ALA A 1 216 ? 17.385 2.389 -9.321 1.00 75.31 216 ALA A C 1
ATOM 1629 O O . ALA A 1 216 ? 18.113 1.403 -9.391 1.00 75.31 216 ALA A O 1
ATOM 1630 N N . GLY A 1 217 ? 16.984 3.049 -10.410 1.00 81.56 217 GLY A N 1
ATOM 1631 C CA . GLY A 1 217 ? 17.341 2.683 -11.779 1.00 81.56 217 GLY A CA 1
ATOM 1632 C C . GLY A 1 217 ? 18.838 2.819 -12.059 1.00 81.56 217 GLY A C 1
ATOM 1633 O O . GLY A 1 217 ? 19.423 1.924 -12.662 1.00 81.56 217 GLY A O 1
ATOM 1634 N N . ILE A 1 218 ? 19.492 3.877 -11.561 1.00 85.56 218 ILE A N 1
ATOM 1635 C CA . ILE A 1 218 ? 20.956 4.034 -11.665 1.00 85.56 218 ILE A CA 1
ATOM 1636 C C . ILE A 1 218 ? 21.671 2.899 -10.917 1.00 85.56 218 ILE A C 1
ATOM 1638 O O . ILE A 1 218 ? 22.604 2.287 -11.444 1.00 85.56 218 ILE A O 1
ATOM 1642 N N . ILE A 1 219 ? 21.212 2.574 -9.706 1.00 83.50 219 ILE A N 1
ATOM 1643 C CA . ILE A 1 219 ? 21.763 1.465 -8.916 1.00 83.50 219 ILE A CA 1
ATOM 1644 C C . ILE A 1 219 ? 21.543 0.132 -9.645 1.00 83.50 219 ILE A C 1
ATOM 1646 O O . ILE A 1 219 ? 22.488 -0.626 -9.832 1.00 83.50 219 ILE A O 1
ATOM 1650 N N . SER A 1 220 ? 20.333 -0.134 -10.135 1.00 76.38 220 SER A N 1
ATOM 1651 C CA . SER A 1 220 ? 20.023 -1.352 -10.890 1.00 76.38 220 SER A CA 1
ATOM 1652 C C . SER A 1 220 ? 20.858 -1.465 -12.170 1.00 76.38 220 SER A C 1
ATOM 1654 O O . SER A 1 220 ? 21.390 -2.533 -12.467 1.00 76.38 220 SER A O 1
ATOM 1656 N N . GLY A 1 221 ? 21.041 -0.367 -12.909 1.00 84.00 221 GLY A N 1
ATOM 1657 C CA . GLY A 1 221 ? 21.860 -0.330 -14.123 1.00 84.00 221 GLY A CA 1
ATOM 1658 C C . GLY A 1 221 ? 23.339 -0.600 -13.841 1.00 84.00 221 GLY A C 1
ATOM 1659 O O . GLY A 1 221 ? 23.970 -1.407 -14.523 1.00 84.00 221 GLY A O 1
ATOM 1660 N N . THR A 1 222 ? 23.891 0.012 -12.790 1.00 86.50 222 THR A N 1
ATOM 1661 C CA . THR A 1 222 ? 25.278 -0.244 -12.362 1.00 86.50 222 THR A CA 1
ATOM 1662 C C . THR A 1 222 ? 25.476 -1.670 -11.844 1.00 86.50 222 THR A C 1
ATOM 1664 O O . THR A 1 222 ? 26.469 -2.308 -12.198 1.00 86.50 222 THR A O 1
ATOM 1667 N N . LEU A 1 223 ? 24.530 -2.223 -11.078 1.00 82.56 223 LEU A N 1
ATOM 1668 C CA . LEU A 1 223 ? 24.553 -3.625 -10.640 1.00 82.56 223 LEU A CA 1
ATOM 1669 C C . LEU A 1 223 ? 24.484 -4.600 -11.821 1.00 82.56 223 LEU A C 1
ATOM 1671 O O . LEU A 1 223 ? 25.180 -5.616 -11.811 1.00 82.56 223 LEU A O 1
ATOM 1675 N N . GLY A 1 224 ? 23.690 -4.271 -12.843 1.00 82.56 224 GLY A N 1
ATOM 1676 C CA . GLY A 1 224 ? 23.575 -5.054 -14.071 1.00 82.56 224 GLY A CA 1
ATOM 1677 C C . GLY A 1 224 ? 24.888 -5.110 -14.852 1.00 82.56 224 GLY A C 1
ATOM 1678 O O . GLY A 1 224 ? 25.355 -6.196 -15.183 1.00 82.56 224 GLY A O 1
ATOM 1679 N N . ILE A 1 225 ? 25.531 -3.959 -15.082 1.00 88.19 225 ILE A N 1
ATOM 1680 C CA . ILE A 1 225 ? 26.801 -3.888 -15.829 1.00 88.19 225 ILE A CA 1
ATOM 1681 C C . ILE A 1 225 ? 27.961 -4.508 -15.034 1.00 88.19 225 ILE A C 1
ATOM 1683 O O . ILE A 1 225 ? 28.816 -5.182 -15.604 1.00 88.19 225 ILE A O 1
ATOM 1687 N N . THR A 1 226 ? 28.004 -4.308 -13.713 1.00 88.31 226 THR A N 1
ATOM 1688 C CA . THR A 1 226 ? 29.059 -4.885 -12.854 1.00 88.31 226 THR A CA 1
ATOM 1689 C C . THR A 1 226 ? 28.887 -6.387 -12.612 1.00 88.31 226 THR A C 1
ATOM 1691 O O . THR A 1 226 ? 29.828 -7.048 -12.168 1.00 88.31 226 THR A O 1
ATOM 1694 N N . GLY A 1 227 ? 27.695 -6.937 -12.873 1.00 82.12 227 GLY A N 1
ATOM 1695 C CA . GLY A 1 227 ? 27.362 -8.340 -12.624 1.00 82.12 227 GLY A CA 1
ATOM 1696 C C . GLY A 1 227 ? 27.354 -8.719 -11.140 1.00 82.12 227 GLY A C 1
ATOM 1697 O O . GLY A 1 227 ? 27.347 -9.906 -10.809 1.00 82.12 227 GLY A O 1
ATOM 1698 N N . LEU A 1 228 ? 27.371 -7.734 -10.231 1.00 81.38 228 LEU A N 1
ATOM 1699 C CA . LEU A 1 228 ? 27.416 -7.977 -8.789 1.00 81.38 228 LEU A CA 1
ATOM 1700 C C . LEU A 1 228 ? 26.171 -8.741 -8.319 1.00 81.38 228 LEU A C 1
ATOM 1702 O O . LEU A 1 228 ? 26.294 -9.650 -7.503 1.00 81.38 228 LEU A O 1
ATOM 1706 N N . GLY A 1 229 ? 24.999 -8.431 -8.888 1.00 76.31 229 GLY A N 1
ATOM 1707 C CA . GLY A 1 229 ? 23.745 -9.129 -8.582 1.00 76.31 229 GLY A CA 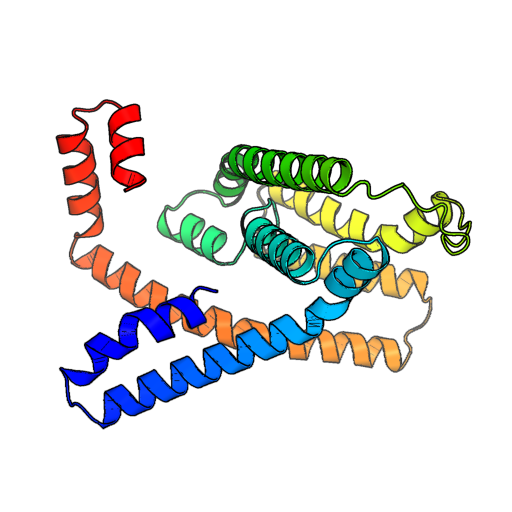1
ATOM 1708 C C . GLY A 1 229 ? 23.830 -10.630 -8.866 1.00 76.31 229 GLY A C 1
ATOM 1709 O O . GLY A 1 229 ? 23.567 -11.442 -7.982 1.00 76.31 229 GLY A O 1
ATOM 1710 N N . SER A 1 230 ? 24.300 -11.005 -10.060 1.00 79.56 230 SER A N 1
ATOM 1711 C CA . SER A 1 230 ? 24.477 -12.411 -10.442 1.00 79.56 230 SER A CA 1
ATOM 1712 C C . SER A 1 230 ? 25.536 -13.118 -9.596 1.00 79.56 230 SER A C 1
ATOM 1714 O O . SER A 1 230 ? 25.373 -14.288 -9.264 1.00 79.56 230 SER A O 1
ATOM 1716 N N . LYS A 1 231 ? 26.612 -12.419 -9.205 1.00 84.12 231 LYS A N 1
ATOM 1717 C CA . LYS A 1 231 ? 27.648 -12.988 -8.329 1.00 84.12 231 LYS A CA 1
ATOM 1718 C C . LYS A 1 231 ? 27.139 -13.246 -6.913 1.00 84.12 231 LYS A C 1
ATOM 1720 O O . LYS A 1 231 ? 27.463 -14.284 -6.351 1.00 84.12 231 LYS A O 1
ATOM 1725 N N . ILE A 1 232 ? 26.347 -12.336 -6.346 1.00 83.19 232 ILE A N 1
ATOM 1726 C CA . ILE A 1 232 ? 25.733 -12.538 -5.026 1.00 83.19 232 ILE A CA 1
ATOM 1727 C C . ILE A 1 232 ? 24.736 -13.698 -5.084 1.00 83.19 232 ILE A C 1
ATOM 1729 O O . ILE A 1 232 ? 24.798 -14.583 -4.235 1.00 83.19 232 ILE A O 1
ATOM 1733 N N . ALA A 1 233 ? 23.880 -13.747 -6.110 1.00 80.75 233 ALA A N 1
ATOM 1734 C CA . ALA A 1 233 ? 22.946 -14.856 -6.302 1.00 80.75 233 ALA A CA 1
ATOM 1735 C C . ALA A 1 233 ? 23.676 -16.208 -6.406 1.00 80.75 233 ALA A C 1
ATOM 1737 O O . ALA A 1 233 ? 23.286 -17.170 -5.751 1.00 80.75 233 ALA A O 1
ATOM 1738 N N . LEU A 1 234 ? 24.784 -16.258 -7.153 1.00 84.12 234 LEU A N 1
ATOM 1739 C CA . LEU A 1 234 ? 25.619 -17.454 -7.274 1.00 84.12 234 LEU A CA 1
ATOM 1740 C C . LEU A 1 234 ? 26.279 -17.851 -5.945 1.00 84.12 234 LEU A C 1
ATOM 1742 O O . LEU A 1 234 ? 26.346 -19.034 -5.630 1.00 84.12 234 LEU A O 1
ATOM 1746 N N . LEU A 1 235 ? 26.771 -16.886 -5.160 1.00 84.44 235 LEU A N 1
ATOM 1747 C CA . LEU A 1 235 ? 27.349 -17.162 -3.840 1.00 84.44 235 LEU A CA 1
ATOM 1748 C C . LEU A 1 235 ? 26.314 -17.758 -2.885 1.00 84.44 235 LEU A C 1
ATOM 1750 O O . LEU A 1 235 ? 26.645 -18.674 -2.139 1.00 84.44 235 LEU A O 1
ATOM 1754 N N . ILE A 1 236 ? 25.075 -17.265 -2.929 1.00 85.25 236 ILE A N 1
ATOM 1755 C CA . ILE A 1 236 ? 23.969 -17.809 -2.136 1.00 85.25 236 ILE A CA 1
ATOM 1756 C C . ILE A 1 236 ? 23.644 -19.234 -2.591 1.00 85.25 236 ILE A C 1
ATOM 1758 O O . ILE A 1 236 ? 23.501 -20.113 -1.747 1.00 85.25 236 ILE A O 1
ATOM 1762 N N . ASP A 1 237 ? 23.576 -19.484 -3.899 1.00 84.00 237 ASP A N 1
ATOM 1763 C CA . ASP A 1 237 ? 23.288 -20.814 -4.445 1.00 84.00 237 ASP A CA 1
ATOM 1764 C C . ASP A 1 237 ? 24.381 -21.839 -4.082 1.00 84.00 237 ASP A C 1
ATOM 1766 O O . ASP A 1 237 ? 24.091 -22.924 -3.571 1.00 84.00 237 ASP A O 1
ATOM 1770 N N . LEU A 1 238 ? 25.654 -21.448 -4.220 1.00 86.38 238 LEU A N 1
ATOM 1771 C CA . LEU A 1 238 ? 26.813 -22.243 -3.801 1.00 86.38 238 LEU A CA 1
ATOM 1772 C C . LEU A 1 238 ? 26.819 -22.506 -2.293 1.00 86.38 238 LEU A C 1
ATOM 1774 O O . LEU A 1 238 ? 27.036 -23.641 -1.874 1.00 86.38 238 LEU A O 1
ATOM 1778 N N . ALA A 1 239 ? 26.568 -21.480 -1.475 1.00 84.19 239 ALA A N 1
ATOM 1779 C CA . ALA A 1 239 ? 26.489 -21.626 -0.023 1.00 84.19 239 ALA A CA 1
ATOM 1780 C C . ALA A 1 239 ? 25.312 -22.519 0.394 1.00 84.19 239 ALA A C 1
ATOM 1782 O O . ALA A 1 239 ? 25.396 -23.247 1.381 1.00 84.19 239 ALA A O 1
ATOM 1783 N N . SER A 1 240 ? 24.222 -22.480 -0.371 1.00 85.44 240 SER A N 1
ATOM 1784 C CA . SER A 1 240 ? 23.017 -23.263 -0.132 1.00 85.44 240 SER A CA 1
ATOM 1785 C C . SER A 1 240 ? 23.121 -24.719 -0.593 1.00 85.44 240 SER A C 1
ATOM 1787 O O . SER A 1 240 ? 22.269 -25.528 -0.213 1.00 85.44 240 SER A O 1
ATOM 1789 N N . GLY A 1 241 ? 24.098 -25.061 -1.438 1.00 82.06 241 GLY A N 1
ATOM 1790 C CA . GLY A 1 241 ? 24.262 -26.408 -1.991 1.00 82.06 241 GLY A CA 1
ATOM 1791 C C . GLY A 1 241 ? 23.041 -26.909 -2.774 1.00 82.06 241 GLY A C 1
ATOM 1792 O O . GLY A 1 241 ? 22.776 -28.108 -2.782 1.00 82.06 241 GLY A O 1
ATOM 1793 N N . GLY A 1 242 ? 22.250 -26.003 -3.364 1.00 80.50 242 GLY A N 1
ATOM 1794 C CA . GLY A 1 242 ? 21.003 -26.324 -4.072 1.00 80.50 242 GLY A CA 1
ATOM 1795 C C . GLY A 1 242 ? 19.777 -26.597 -3.182 1.00 80.50 242 GLY A C 1
ATOM 17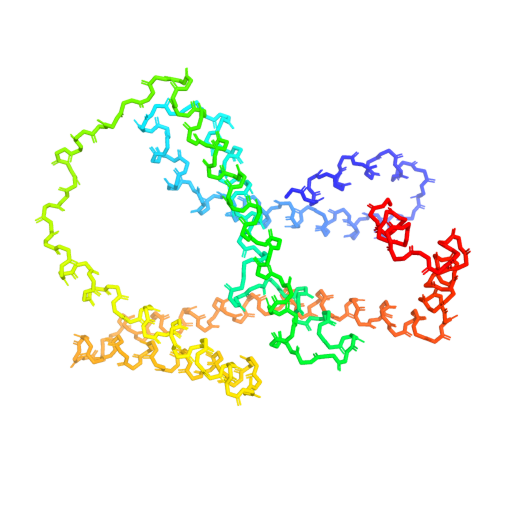96 O O . GLY A 1 242 ? 18.684 -26.841 -3.696 1.00 80.50 242 GLY A O 1
ATOM 1797 N N . HIS A 1 243 ? 19.901 -26.539 -1.851 1.00 87.56 243 HIS A N 1
ATOM 1798 C CA . HIS A 1 243 ? 18.760 -26.703 -0.944 1.00 87.56 243 HIS A CA 1
ATOM 1799 C C . HIS A 1 243 ? 17.970 -25.403 -0.766 1.00 87.56 243 HIS A C 1
ATOM 1801 O O . HIS A 1 243 ? 18.352 -24.553 0.029 1.00 87.56 243 HIS A O 1
ATOM 1807 N N . LEU A 1 244 ? 16.798 -25.295 -1.400 1.00 81.75 244 LEU A N 1
ATOM 1808 C CA . LEU A 1 244 ? 15.932 -24.103 -1.355 1.00 81.75 244 LEU A CA 1
ATOM 1809 C C . LEU A 1 244 ? 15.739 -23.498 0.053 1.00 81.75 244 LEU A C 1
ATOM 1811 O O . LEU A 1 244 ? 15.725 -22.279 0.204 1.00 81.75 244 LEU A O 1
ATOM 1815 N N . PHE A 1 245 ? 15.610 -24.334 1.087 1.00 83.12 245 PHE A N 1
ATOM 1816 C CA . PHE A 1 245 ? 15.425 -23.873 2.466 1.00 83.12 245 PHE A CA 1
ATOM 1817 C C . PHE A 1 245 ? 16.648 -23.121 3.023 1.00 83.12 245 PHE A C 1
ATOM 1819 O O . PHE A 1 245 ? 16.486 -22.113 3.708 1.00 83.12 245 PHE A O 1
ATOM 1826 N N . LEU A 1 246 ? 17.866 -23.571 2.700 1.00 81.75 246 LEU A N 1
ATOM 1827 C CA . LEU A 1 246 ? 19.098 -22.875 3.085 1.00 81.75 246 LEU A CA 1
ATOM 1828 C C . LEU A 1 246 ? 19.246 -21.559 2.315 1.00 81.75 246 LEU A C 1
ATOM 1830 O O . LEU A 1 246 ? 19.620 -20.551 2.907 1.00 81.75 246 LEU A O 1
ATOM 1834 N N . ALA A 1 247 ? 18.900 -21.550 1.024 1.00 82.00 247 ALA A N 1
ATOM 1835 C CA . ALA A 1 247 ? 18.928 -20.344 0.202 1.00 82.00 247 ALA A CA 1
ATOM 1836 C C . ALA A 1 247 ? 17.991 -19.275 0.774 1.00 82.00 247 ALA A C 1
ATOM 1838 O O . ALA A 1 247 ? 18.410 -18.138 0.968 1.00 82.00 247 ALA A O 1
ATOM 1839 N N . LEU A 1 248 ? 16.758 -19.656 1.131 1.00 79.38 248 LEU A N 1
ATOM 1840 C CA . LEU A 1 248 ? 15.791 -18.777 1.799 1.00 79.38 248 LEU A CA 1
ATOM 1841 C C . LEU A 1 248 ? 16.346 -18.204 3.110 1.00 79.38 248 LEU A C 1
ATOM 1843 O O . LEU A 1 248 ? 16.235 -17.001 3.348 1.00 79.38 248 LEU A O 1
ATOM 1847 N N . PHE A 1 249 ? 16.984 -19.036 3.937 1.00 84.75 249 PHE A N 1
ATOM 1848 C CA . PHE A 1 249 ? 17.607 -18.590 5.183 1.00 84.75 249 PHE A CA 1
ATOM 1849 C C . PHE A 1 249 ? 18.745 -17.589 4.941 1.00 84.75 249 PHE A C 1
ATOM 1851 O O . PHE A 1 249 ? 18.776 -16.542 5.582 1.00 84.75 249 PHE A O 1
ATOM 1858 N N . PHE A 1 250 ? 19.635 -17.854 3.981 1.00 82.75 250 PHE A N 1
ATOM 1859 C CA . PHE A 1 250 ? 20.712 -16.925 3.633 1.00 82.75 250 PHE A CA 1
ATOM 1860 C C . PHE A 1 250 ? 20.212 -15.628 3.001 1.00 82.75 250 PHE A C 1
ATOM 1862 O O . PHE A 1 250 ? 20.834 -14.596 3.205 1.00 82.75 250 PHE A O 1
ATOM 1869 N N . THR A 1 251 ? 19.092 -15.648 2.274 1.00 79.38 251 THR A N 1
ATOM 1870 C CA . THR A 1 251 ? 18.473 -14.419 1.748 1.00 79.38 251 THR A CA 1
ATOM 1871 C C . THR A 1 251 ? 17.735 -13.599 2.806 1.00 79.38 251 THR A C 1
ATOM 1873 O O . THR A 1 251 ? 17.450 -12.428 2.569 1.00 79.38 251 THR A O 1
ATOM 1876 N N . MET A 1 252 ? 17.381 -14.205 3.944 1.00 76.81 252 MET A N 1
ATOM 1877 C CA . MET A 1 252 ? 16.714 -13.516 5.052 1.00 76.81 252 MET A CA 1
ATOM 1878 C C . MET A 1 252 ? 17.699 -12.707 5.914 1.00 76.81 252 MET A C 1
ATOM 1880 O O . MET A 1 252 ? 17.289 -11.715 6.516 1.00 76.81 252 MET A O 1
ATOM 1884 N N . ILE A 1 253 ? 18.956 -13.158 6.012 1.00 59.97 253 ILE A N 1
ATOM 1885 C CA . ILE A 1 253 ? 20.032 -12.550 6.820 1.00 59.97 253 ILE A CA 1
ATOM 1886 C C . ILE A 1 253 ? 20.675 -11.385 6.067 1.00 59.97 253 ILE A C 1
ATOM 1888 O O . ILE A 1 253 ? 20.903 -10.340 6.720 1.00 59.97 253 ILE A O 1
#

pLDDT: mean 77.41, std 12.81, range [36.0, 91.94]

Secondary structure (DSSP, 8-state):
-HHHHHHHHHHHHHTT---HHHHHHHHHHHHHHHHHHHHHHHTTHHHHHHHHHTT--HHHHHHHHHHHHHHGGGSTTT--HHHHHHHHHHT--HHHHHHHHHHHHHHHHHHHHHHHHHHHHHTT------TTS----HHHHHHHHHHHHHHHHHHHHHHHTT--HHHHHHHHHHHHHHHHHHHH-S--HHHHHHHHHHHHHHHHHHHHHHHHHHHHHHHHHHHHHHTHHHHHHHHHHHHHTT-HHHHHHHHH-

Radius of gyration: 22.88 Å; chains: 1; bounding box: 63×51×48 Å

Sequence (253 aa):
MLAFSLLFAIRPAMKRRADARWNDILTLMLAVATVAASAWMLTRWKPIAVMKREGYKPHEAGAIEAVASTGGQIMPPVMGAAAFIMAEIVGVPYTQVVATAILPALLFFGSAFINVHLMAIRNGIQPHDHGEVEDRPMGVLLWEGAPFIVALGLLITLMLQGFSPFRVSLWAMVALIGLDLVKRCRIDREFLANIFGGVAEGGRSVVTISAACAAAGIISGTLGITGLGSKIALLIDLASGGHLFLALFFTMI